Protein AF-A0A540LXU4-F1 (afdb_monomer_lite)

Secondary structure (DSSP, 8-state):
--GGGS-HHHHHHHHHHHHHHHHHHHHHHHHHHHHHHHHHHHHHHHHHHHHHHHTT--HHHHHHHHHHHHHHHHHHHHHTT--TT-----HHHHHHHHHHHHHHHHHHHHHHHHHHHHHHHHHHHHHHHHHHHHHHHHT-TTHHHHHHHHHHHHHHHHHHHHHHHHGGGT--HHHHHHHHHHHHHHHH--

Structure (mmCIF, N/CA/C/O backbone):
data_AF-A0A540LXU4-F1
#
_entry.id   AF-A0A540LXU4-F1
#
loop_
_atom_site.group_PDB
_atom_site.id
_atom_site.type_symbol
_atom_site.label_atom_id
_atom_site.label_alt_id
_atom_site.label_comp_id
_atom_site.label_asym_id
_atom_site.label_entity_id
_atom_site.label_seq_id
_atom_site.pdbx_PDB_ins_code
_atom_site.Cartn_x
_atom_site.Cartn_y
_atom_site.Cartn_z
_atom_site.occupancy
_atom_site.B_iso_or_equiv
_atom_site.auth_seq_id
_atom_site.auth_comp_id
_atom_site.auth_asym_id
_atom_site.auth_atom_id
_atom_site.pdbx_PDB_model_num
ATOM 1 N N . MET A 1 1 ? 31.497 11.044 -44.012 1.00 54.84 1 MET A N 1
ATOM 2 C CA . MET A 1 1 ? 30.737 10.311 -45.052 1.00 54.84 1 MET A CA 1
ATOM 3 C C . MET A 1 1 ? 31.576 9.141 -45.606 1.00 54.84 1 MET A C 1
ATOM 5 O O . MET A 1 1 ? 31.588 8.903 -46.801 1.00 54.84 1 MET A O 1
ATOM 9 N N . GLU A 1 2 ? 32.281 8.395 -44.741 1.00 70.38 2 GLU A N 1
ATOM 10 C CA . GLU A 1 2 ? 33.255 7.355 -45.151 1.00 70.38 2 GLU A CA 1
ATOM 11 C C . GLU A 1 2 ? 32.714 5.924 -45.021 1.00 70.38 2 GLU A C 1
ATOM 13 O O . GLU A 1 2 ? 33.161 5.020 -45.717 1.00 70.38 2 GLU A O 1
ATOM 18 N N . ALA A 1 3 ? 31.703 5.711 -44.172 1.00 73.38 3 ALA A N 1
ATOM 19 C CA . ALA A 1 3 ? 31.166 4.380 -43.902 1.00 73.38 3 ALA A CA 1
ATOM 20 C C . ALA A 1 3 ? 30.529 3.712 -45.137 1.00 73.38 3 ALA A C 1
ATOM 22 O O . ALA A 1 3 ? 30.490 2.491 -45.193 1.00 73.38 3 ALA A O 1
ATOM 23 N N . ILE A 1 4 ? 30.061 4.485 -46.125 1.00 78.88 4 ILE A N 1
ATOM 24 C CA . ILE A 1 4 ? 29.364 3.985 -47.326 1.00 78.88 4 ILE A CA 1
ATOM 25 C C . ILE A 1 4 ? 30.262 3.182 -48.281 1.00 78.88 4 ILE A C 1
ATOM 27 O O . ILE A 1 4 ? 29.742 2.395 -49.065 1.00 78.88 4 ILE A O 1
ATOM 31 N N . TYR A 1 5 ? 31.586 3.345 -48.193 1.00 85.56 5 TYR A N 1
ATOM 32 C CA . TYR A 1 5 ? 32.557 2.664 -49.060 1.00 85.56 5 TYR A CA 1
ATOM 33 C C . TYR A 1 5 ? 32.952 1.266 -48.565 1.00 85.56 5 TYR A C 1
ATOM 35 O O . TYR A 1 5 ? 33.590 0.513 -49.295 1.00 85.56 5 TYR A O 1
ATOM 43 N N . PHE A 1 6 ? 32.582 0.908 -47.333 1.00 87.88 6 PHE A N 1
ATOM 44 C CA . PHE A 1 6 ? 32.837 -0.424 -46.787 1.00 87.88 6 PHE A CA 1
ATOM 45 C C . PHE A 1 6 ? 31.778 -1.422 -47.237 1.00 87.88 6 PHE A C 1
ATOM 47 O O . PHE A 1 6 ? 30.629 -1.041 -47.454 1.00 87.88 6 PHE A O 1
ATOM 54 N N . ASP A 1 7 ? 32.153 -2.700 -47.294 1.00 93.69 7 ASP A N 1
ATOM 55 C CA . ASP A 1 7 ? 31.228 -3.809 -47.522 1.00 93.69 7 ASP A CA 1
ATOM 56 C C . ASP A 1 7 ? 30.034 -3.775 -46.550 1.00 93.69 7 ASP A C 1
ATOM 58 O O . ASP A 1 7 ? 30.163 -3.406 -45.377 1.00 93.69 7 ASP A O 1
ATOM 62 N N . GLU A 1 8 ? 28.859 -4.168 -47.035 1.00 92.75 8 GLU A N 1
ATOM 63 C CA . GLU A 1 8 ? 27.625 -4.126 -46.255 1.00 92.75 8 GLU A CA 1
ATOM 64 C C . GLU A 1 8 ? 27.693 -4.985 -44.987 1.00 92.75 8 GLU A C 1
ATOM 66 O O . GLU A 1 8 ? 27.243 -4.538 -43.928 1.00 92.75 8 GLU A O 1
ATOM 71 N N . GLY A 1 9 ? 28.317 -6.163 -45.055 1.00 93.94 9 GLY A N 1
ATOM 72 C CA . GLY A 1 9 ? 28.525 -7.029 -43.899 1.00 93.94 9 GLY A CA 1
ATOM 73 C C . GLY A 1 9 ? 29.394 -6.359 -42.834 1.00 93.94 9 GLY A C 1
ATOM 74 O O . GLY A 1 9 ? 29.072 -6.407 -41.641 1.00 93.94 9 GLY A O 1
ATOM 75 N N . VAL A 1 10 ? 30.446 -5.645 -43.253 1.00 92.69 10 VAL A N 1
ATOM 76 C CA . VAL A 1 10 ? 31.304 -4.861 -42.348 1.00 92.69 10 VAL A CA 1
ATOM 77 C C . VAL A 1 10 ? 30.520 -3.711 -41.716 1.00 92.69 10 VAL A 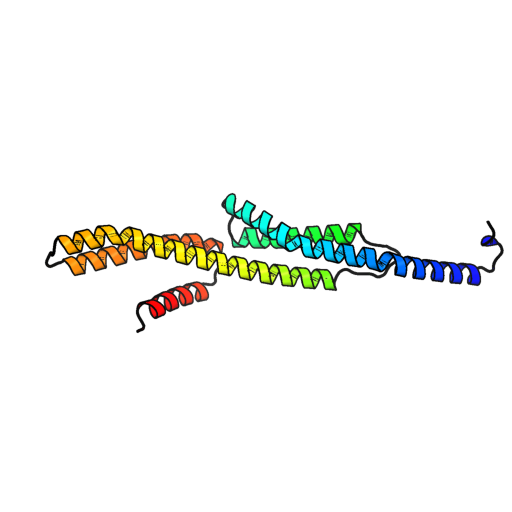C 1
ATOM 79 O O . VAL A 1 10 ? 30.583 -3.526 -40.498 1.00 92.69 10 VAL A O 1
ATOM 82 N N . ARG A 1 11 ? 29.742 -2.961 -42.508 1.00 92.44 11 ARG A N 1
ATOM 83 C CA . ARG A 1 11 ? 28.909 -1.858 -41.997 1.00 92.44 11 ARG A CA 1
ATOM 84 C C . ARG A 1 11 ? 27.879 -2.352 -40.984 1.00 92.44 11 ARG A C 1
ATOM 86 O O . ARG A 1 11 ? 27.743 -1.746 -39.923 1.00 92.44 11 ARG A O 1
ATOM 93 N N . ASN A 1 12 ? 27.192 -3.454 -41.280 1.00 93.94 12 ASN A N 1
ATOM 94 C CA . ASN A 1 12 ? 26.181 -4.030 -40.395 1.00 93.94 12 ASN A CA 1
ATOM 95 C C . ASN A 1 12 ? 26.805 -4.535 -39.089 1.00 93.94 12 ASN A C 1
ATOM 97 O O . ASN A 1 12 ? 26.310 -4.204 -38.014 1.00 93.94 12 ASN A O 1
ATOM 101 N N . SER A 1 13 ? 27.948 -5.222 -39.164 1.00 94.62 13 SER A N 1
ATOM 102 C CA . SER A 1 13 ? 28.677 -5.691 -37.976 1.00 94.62 13 SER A CA 1
ATOM 103 C C . SER A 1 13 ? 29.138 -4.532 -37.084 1.00 94.62 13 SER A C 1
ATOM 105 O O . SER A 1 13 ? 29.012 -4.583 -35.861 1.00 94.62 13 SER A O 1
ATOM 107 N N . LYS A 1 14 ? 29.659 -3.446 -37.679 1.00 94.56 14 LYS A N 1
ATOM 108 C CA . LYS A 1 14 ? 30.058 -2.248 -36.921 1.00 94.56 14 LYS A CA 1
ATOM 109 C C . LYS A 1 14 ? 28.857 -1.517 -36.324 1.00 94.56 14 LYS A C 1
ATOM 111 O O . LYS A 1 14 ? 28.971 -1.046 -35.196 1.00 94.56 14 LYS A O 1
ATOM 116 N N . ARG A 1 15 ? 27.720 -1.459 -37.028 1.00 92.38 15 ARG A N 1
ATOM 117 C CA . ARG A 1 15 ? 26.466 -0.899 -36.499 1.00 92.38 15 ARG A CA 1
ATOM 118 C C . ARG A 1 15 ? 25.996 -1.673 -35.267 1.00 92.38 15 ARG A C 1
ATOM 120 O O . ARG A 1 15 ? 25.826 -1.057 -34.224 1.00 92.38 15 ARG A O 1
ATOM 127 N N . GLN A 1 16 ? 25.895 -2.999 -35.356 1.00 93.75 16 GLN A N 1
ATOM 128 C CA . GLN A 1 16 ? 25.486 -3.850 -34.230 1.00 93.75 16 GLN A CA 1
ATOM 129 C C . GLN A 1 16 ? 26.421 -3.708 -33.021 1.00 93.75 16 GLN A C 1
ATOM 131 O O . GLN A 1 16 ? 25.965 -3.620 -31.884 1.00 93.75 16 GLN A O 1
ATOM 136 N N . LEU A 1 17 ? 27.738 -3.624 -33.251 1.00 95.69 17 LEU A N 1
ATOM 137 C CA . LEU A 1 17 ? 28.706 -3.389 -32.177 1.00 95.69 17 LEU A CA 1
ATOM 138 C C . LEU A 1 17 ? 28.485 -2.035 -31.486 1.00 95.69 17 LEU A C 1
ATOM 140 O O . LEU A 1 17 ? 28.587 -1.944 -30.264 1.00 95.69 17 LEU A O 1
ATOM 144 N N . LEU A 1 18 ? 28.225 -0.978 -32.259 1.00 94.75 18 LEU A N 1
ATOM 145 C CA . LEU A 1 18 ? 27.954 0.350 -31.710 1.00 94.75 18 LEU A CA 1
ATOM 146 C C . LEU A 1 18 ? 26.625 0.383 -30.950 1.00 94.75 18 LEU A C 1
ATOM 148 O O . LEU A 1 18 ? 26.582 0.958 -29.867 1.00 94.75 18 LEU A O 1
ATOM 152 N N . GLU A 1 19 ? 25.584 -0.268 -31.472 1.00 94.38 19 GLU A N 1
ATOM 153 C CA . GLU A 1 19 ? 24.292 -0.425 -30.793 1.00 94.38 19 GLU A CA 1
ATOM 154 C C . GLU A 1 19 ? 24.463 -1.142 -29.450 1.00 94.38 19 GLU A C 1
ATOM 156 O O . GLU A 1 19 ? 24.050 -0.608 -28.425 1.00 94.38 19 GLU A O 1
ATOM 161 N N . SER A 1 20 ? 25.168 -2.279 -29.418 1.00 94.94 20 SER A N 1
ATOM 162 C CA . SER A 1 20 ? 25.455 -3.004 -28.171 1.00 94.94 20 SER A CA 1
ATOM 163 C C . SER A 1 20 ? 26.200 -2.137 -27.155 1.00 94.94 20 SER A C 1
ATOM 165 O O . SER A 1 20 ? 25.816 -2.090 -25.992 1.00 94.94 20 SER A O 1
ATOM 167 N N . LYS A 1 21 ? 27.237 -1.403 -27.580 1.00 96.31 21 LYS A N 1
ATOM 168 C CA . LYS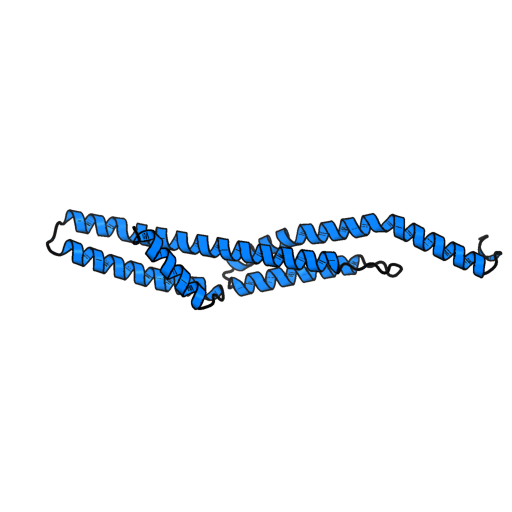 A 1 21 ? 27.988 -0.518 -26.674 1.00 96.31 21 LYS A CA 1
ATOM 169 C C . LYS A 1 21 ? 27.147 0.645 -26.160 1.00 96.31 21 LYS A C 1
ATOM 171 O O . LYS A 1 21 ? 27.293 1.038 -25.008 1.00 96.31 21 LYS A O 1
ATOM 176 N N . ALA A 1 22 ? 26.293 1.215 -27.007 1.00 95.75 22 ALA A N 1
ATOM 177 C CA . ALA A 1 22 ? 25.376 2.267 -26.592 1.00 95.75 22 ALA A CA 1
ATOM 178 C C . ALA A 1 22 ? 24.386 1.739 -25.544 1.00 95.75 22 ALA A C 1
ATOM 180 O O . ALA A 1 22 ? 24.166 2.405 -24.535 1.00 95.75 22 ALA A O 1
ATOM 181 N N . LEU A 1 23 ? 23.862 0.523 -25.738 1.00 95.69 23 LEU A N 1
ATOM 182 C CA . LEU A 1 23 ? 23.006 -0.156 -24.765 1.00 95.69 23 LEU A CA 1
ATOM 183 C C . LEU A 1 23 ? 23.721 -0.379 -23.424 1.00 95.69 23 LEU A C 1
ATOM 185 O O . LEU A 1 23 ? 23.167 -0.036 -22.383 1.00 95.69 23 LEU A O 1
ATOM 189 N N . ASP A 1 24 ? 24.968 -0.850 -23.431 1.00 95.00 24 ASP A N 1
ATOM 190 C CA . ASP A 1 24 ? 25.748 -1.031 -22.198 1.00 95.00 24 ASP A CA 1
ATOM 191 C C . ASP A 1 24 ? 25.932 0.286 -21.423 1.00 95.00 24 ASP A C 1
ATOM 193 O O . ASP A 1 24 ? 25.874 0.306 -20.193 1.00 95.00 24 ASP A O 1
ATOM 197 N N . ILE A 1 25 ? 26.115 1.403 -22.136 1.00 95.44 25 ILE A N 1
ATOM 198 C CA . ILE A 1 25 ? 26.285 2.735 -21.538 1.00 95.44 25 ILE A CA 1
ATOM 199 C C . ILE A 1 25 ? 24.981 3.248 -20.913 1.00 95.44 25 ILE A C 1
ATOM 201 O O . ILE A 1 25 ? 25.022 3.876 -19.854 1.00 95.44 25 ILE A O 1
ATOM 205 N N . VAL A 1 26 ? 23.827 3.009 -21.545 1.00 94.62 26 VAL A N 1
ATOM 206 C CA . VAL A 1 26 ? 22.534 3.541 -21.067 1.00 94.62 26 VAL A CA 1
ATOM 207 C C . VAL A 1 26 ? 21.829 2.621 -20.065 1.00 94.62 26 VAL A C 1
ATOM 209 O O . VAL A 1 26 ? 20.970 3.088 -19.313 1.00 94.62 26 VAL A O 1
ATOM 212 N N . TYR A 1 27 ? 22.213 1.344 -19.978 1.00 94.62 27 TYR A N 1
ATOM 213 C CA . TYR A 1 27 ? 21.606 0.381 -19.053 1.00 94.62 27 TYR A CA 1
ATOM 214 C C . TYR A 1 27 ? 21.633 0.817 -17.574 1.00 94.62 27 TYR A C 1
ATOM 216 O O . TYR A 1 27 ? 20.598 0.706 -16.908 1.00 94.62 27 TYR A O 1
ATOM 224 N N . PRO A 1 28 ? 22.738 1.367 -17.024 1.00 95.56 28 PRO A N 1
ATOM 225 C CA . PRO A 1 28 ? 22.751 1.854 -15.646 1.00 95.56 28 PRO A CA 1
ATOM 226 C C . PRO A 1 28 ? 21.715 2.954 -15.387 1.00 95.56 28 PRO A C 1
ATOM 228 O O . PRO A 1 28 ? 21.087 2.954 -14.330 1.00 95.56 28 PRO A O 1
ATOM 231 N N . ALA A 1 29 ? 21.493 3.856 -16.350 1.00 94.88 29 ALA A N 1
ATOM 232 C CA . ALA A 1 29 ? 20.493 4.916 -16.229 1.00 94.88 29 ALA A CA 1
ATOM 233 C C . ALA A 1 29 ? 19.067 4.343 -16.227 1.00 94.88 29 ALA A C 1
ATOM 235 O O . ALA A 1 29 ? 18.264 4.702 -15.365 1.00 94.88 29 ALA A O 1
ATOM 236 N N . TYR A 1 30 ? 18.783 3.388 -17.119 1.00 94.75 30 TYR A N 1
ATOM 237 C CA . TYR A 1 30 ? 17.520 2.643 -17.125 1.00 94.75 30 TYR A CA 1
ATOM 238 C C . TYR A 1 30 ? 17.276 1.935 -15.781 1.00 94.75 30 TYR A C 1
ATOM 240 O O . TYR A 1 30 ? 16.223 2.099 -15.163 1.00 94.75 30 TYR A O 1
ATOM 248 N N . SER A 1 31 ? 18.276 1.210 -15.268 1.00 94.31 31 SER A N 1
ATOM 249 C CA . SER A 1 31 ? 18.171 0.513 -13.983 1.00 94.31 31 SER A CA 1
ATOM 250 C C . SER A 1 31 ? 17.975 1.474 -12.805 1.00 94.31 31 SER A C 1
ATOM 252 O O . SER A 1 31 ? 17.206 1.166 -11.892 1.00 94.31 31 SER A O 1
ATOM 254 N N . ALA A 1 32 ? 18.664 2.618 -12.795 1.00 95.56 32 ALA A N 1
ATOM 255 C CA . ALA A 1 32 ? 18.525 3.627 -11.747 1.00 95.56 32 ALA A CA 1
ATOM 256 C C . ALA A 1 32 ? 17.117 4.233 -11.739 1.00 95.56 32 ALA A C 1
ATOM 258 O O . ALA A 1 32 ? 16.504 4.371 -10.681 1.00 95.56 32 ALA A O 1
ATOM 259 N N . MET A 1 33 ? 16.575 4.523 -12.921 1.00 95.25 33 MET A N 1
ATOM 260 C CA . MET A 1 33 ? 15.223 5.041 -13.068 1.00 95.25 33 MET A CA 1
ATOM 261 C C . MET A 1 33 ? 14.164 4.027 -12.603 1.00 95.25 33 MET A C 1
ATOM 263 O O . MET A 1 33 ? 13.270 4.397 -11.845 1.00 95.25 33 MET A O 1
ATOM 267 N N . LEU A 1 34 ? 14.288 2.739 -12.956 1.00 95.19 34 LEU A N 1
ATOM 268 C CA . LEU A 1 34 ? 13.404 1.695 -12.412 1.00 95.19 34 LEU A CA 1
ATOM 269 C C . LEU A 1 34 ? 13.489 1.605 -10.883 1.00 95.19 34 LEU A C 1
ATOM 271 O O . LEU A 1 34 ? 12.479 1.399 -10.205 1.00 95.19 34 LEU A O 1
ATOM 275 N N . GLY A 1 35 ? 14.698 1.766 -10.338 1.00 94.69 35 GLY A N 1
ATOM 276 C CA . GLY A 1 35 ? 14.929 1.848 -8.900 1.00 94.69 35 GLY A CA 1
ATOM 277 C C . GLY A 1 35 ? 14.165 3.007 -8.259 1.00 94.69 35 GLY A C 1
ATOM 278 O O . GLY A 1 35 ? 13.471 2.789 -7.269 1.00 94.69 35 GLY A O 1
ATOM 279 N N . HIS A 1 36 ? 14.240 4.197 -8.859 1.00 94.62 36 HIS A N 1
ATOM 280 C CA . HIS A 1 36 ? 13.538 5.394 -8.398 1.00 94.62 36 HIS A CA 1
ATOM 281 C C . HIS A 1 36 ? 12.011 5.240 -8.449 1.00 94.62 36 HIS A C 1
ATOM 283 O O . HIS A 1 36 ? 11.328 5.510 -7.461 1.00 94.62 36 HIS A O 1
ATOM 289 N N . LEU A 1 37 ? 11.467 4.744 -9.567 1.00 94.31 37 LEU A N 1
ATOM 290 C CA . LEU A 1 37 ? 10.028 4.491 -9.703 1.00 94.31 37 LEU A CA 1
ATOM 291 C C . LEU A 1 37 ? 9.528 3.530 -8.617 1.00 94.31 37 LEU A C 1
ATOM 293 O O . LEU A 1 37 ? 8.498 3.772 -7.989 1.00 94.31 37 LEU A O 1
ATOM 297 N N . ARG A 1 38 ? 10.287 2.460 -8.344 1.00 94.31 38 ARG A N 1
ATOM 298 C CA . ARG A 1 38 ? 9.945 1.506 -7.283 1.00 94.31 38 ARG A CA 1
ATOM 299 C C . ARG A 1 38 ? 10.054 2.117 -5.885 1.00 94.31 38 ARG A C 1
ATOM 301 O O . ARG A 1 38 ? 9.219 1.793 -5.048 1.00 94.31 38 ARG A O 1
ATOM 308 N N . SER A 1 39 ? 11.061 2.945 -5.602 1.00 92.56 39 SER A N 1
ATOM 309 C CA . SER A 1 39 ? 11.218 3.547 -4.269 1.00 92.56 39 SER A CA 1
ATOM 310 C C . SER A 1 39 ? 10.147 4.586 -3.956 1.00 92.56 39 SER A C 1
ATOM 312 O O . SER A 1 39 ? 9.803 4.750 -2.795 1.00 92.56 39 SER A O 1
ATOM 314 N N . LYS A 1 40 ? 9.616 5.264 -4.978 1.00 92.19 40 LYS A N 1
ATOM 315 C CA . LYS A 1 40 ? 8.586 6.296 -4.821 1.00 92.19 40 LYS A CA 1
ATOM 316 C C . LYS A 1 40 ? 7.189 5.719 -4.549 1.00 92.19 40 LYS A C 1
ATOM 318 O O . LYS A 1 40 ? 6.398 6.292 -3.807 1.00 92.19 40 LYS A O 1
ATOM 323 N N . ALA A 1 41 ? 6.882 4.561 -5.128 1.00 90.94 41 ALA A N 1
ATOM 324 C CA . ALA A 1 41 ? 5.539 3.984 -5.098 1.00 90.94 41 ALA A CA 1
ATOM 325 C C . ALA A 1 41 ? 4.945 3.717 -3.688 1.00 90.94 41 ALA A C 1
ATOM 327 O O . ALA A 1 41 ? 3.733 3.900 -3.542 1.00 90.94 41 ALA A O 1
ATOM 328 N N . PRO A 1 42 ? 5.719 3.312 -2.654 1.00 87.75 42 PRO A N 1
ATOM 329 C CA . PRO A 1 42 ? 5.219 3.209 -1.279 1.00 87.75 42 PRO A CA 1
ATOM 330 C C . PRO A 1 42 ? 4.839 4.558 -0.654 1.00 87.75 42 PRO A C 1
ATOM 332 O O . PRO A 1 42 ? 3.825 4.641 0.033 1.00 87.75 42 PRO A O 1
ATOM 335 N N . GLU A 1 43 ? 5.609 5.617 -0.916 1.00 89.75 43 GLU A N 1
ATOM 336 C CA . GLU A 1 43 ? 5.311 6.968 -0.417 1.00 89.75 43 GLU A CA 1
ATOM 337 C C . GLU A 1 43 ? 4.022 7.499 -1.058 1.00 89.75 43 GLU A C 1
ATOM 339 O O . GLU A 1 43 ? 3.098 7.918 -0.359 1.00 89.75 43 GLU A O 1
ATOM 344 N N . ASP A 1 44 ? 3.906 7.379 -2.386 1.00 90.88 44 ASP A N 1
ATOM 345 C CA . ASP A 1 44 ? 2.705 7.778 -3.130 1.00 90.88 44 ASP A CA 1
ATOM 346 C C . ASP A 1 44 ? 1.473 6.940 -2.717 1.00 90.88 44 ASP A C 1
ATOM 348 O O . ASP A 1 44 ? 0.346 7.444 -2.680 1.00 90.88 44 ASP A O 1
ATOM 352 N N . PHE A 1 45 ? 1.662 5.657 -2.379 1.00 92.81 45 PHE A N 1
ATOM 353 C CA . PHE A 1 45 ? 0.607 4.812 -1.807 1.00 92.81 45 PHE A CA 1
ATOM 354 C C . PHE A 1 45 ? 0.120 5.365 -0.465 1.00 92.81 45 PHE A C 1
ATOM 356 O O . PHE A 1 45 ? -1.087 5.529 -0.283 1.00 92.81 45 PHE A O 1
ATOM 363 N N . GLN A 1 46 ? 1.040 5.661 0.457 1.00 91.94 46 GLN A N 1
ATOM 364 C CA . GLN A 1 46 ? 0.700 6.125 1.800 1.00 91.94 46 GLN A CA 1
ATOM 365 C C . GLN A 1 46 ? -0.055 7.456 1.749 1.00 91.94 46 GLN A C 1
ATOM 367 O O . GLN A 1 46 ? -1.126 7.577 2.343 1.00 91.94 46 GLN A O 1
ATOM 372 N N . VAL A 1 47 ? 0.462 8.426 0.991 1.00 93.69 47 VAL A N 1
ATOM 373 C CA . VAL A 1 47 ? -0.160 9.750 0.852 1.00 93.69 47 VAL A CA 1
ATOM 374 C C . VAL A 1 47 ? -1.581 9.631 0.299 1.00 93.69 47 VAL A C 1
ATOM 376 O O . VAL A 1 47 ? -2.505 10.257 0.822 1.00 93.69 47 VAL A O 1
ATOM 379 N N . ARG A 1 48 ? -1.790 8.806 -0.736 1.00 94.88 48 ARG A N 1
ATOM 380 C CA . ARG A 1 48 ? -3.129 8.581 -1.300 1.00 94.88 48 ARG A CA 1
ATOM 381 C C . ARG A 1 48 ? -4.066 7.896 -0.318 1.00 94.88 48 ARG A C 1
ATOM 383 O O . ARG A 1 48 ? -5.221 8.301 -0.210 1.00 94.88 48 ARG A O 1
ATOM 390 N N . LEU A 1 49 ? -3.572 6.897 0.408 1.00 93.94 49 LEU A N 1
ATOM 391 C CA . LEU A 1 49 ? -4.378 6.173 1.379 1.00 93.94 49 LEU A CA 1
ATOM 392 C C . LEU A 1 49 ? -4.850 7.108 2.493 1.00 93.94 49 LEU A C 1
ATOM 394 O O . LEU A 1 49 ? -6.039 7.139 2.797 1.00 93.94 49 LEU A O 1
ATOM 398 N N . GLU A 1 50 ? -3.954 7.916 3.056 1.00 92.94 50 GLU A N 1
ATOM 399 C CA . GLU A 1 50 ? -4.308 8.914 4.068 1.00 92.94 50 GLU A CA 1
ATOM 400 C C . GLU A 1 50 ? -5.358 9.903 3.545 1.00 92.94 50 GLU A C 1
ATOM 402 O O . GLU A 1 50 ? -6.348 10.176 4.223 1.00 92.94 50 GLU A O 1
ATOM 407 N N . GLN A 1 51 ? -5.201 10.393 2.313 1.00 94.56 51 GLN A N 1
ATOM 408 C CA . GLN A 1 51 ? -6.175 11.292 1.691 1.00 94.56 51 GLN A CA 1
ATOM 409 C C . GLN A 1 51 ? -7.552 10.644 1.504 1.00 94.56 51 GLN A C 1
ATOM 411 O O . GLN A 1 51 ? -8.560 11.289 1.790 1.00 94.56 51 GLN A O 1
ATOM 416 N N . SER A 1 52 ? -7.614 9.396 1.036 1.00 93.81 52 SER A N 1
ATOM 417 C CA . SER A 1 52 ? -8.870 8.653 0.875 1.00 93.81 52 SER A CA 1
ATOM 418 C C . SER A 1 52 ? -9.567 8.415 2.215 1.00 93.81 52 SER A C 1
ATOM 420 O O . SER A 1 52 ? -10.763 8.681 2.351 1.00 93.81 52 SER A O 1
ATOM 422 N N . LEU A 1 53 ? -8.819 8.012 3.246 1.00 90.12 53 LEU A N 1
ATOM 423 C CA . LEU A 1 53 ? -9.377 7.804 4.585 1.00 90.12 53 LEU A CA 1
ATOM 424 C C . LEU A 1 53 ? -9.888 9.112 5.203 1.00 90.12 53 LEU A C 1
ATOM 426 O O . LEU A 1 53 ? -10.956 9.125 5.811 1.00 90.12 53 LEU A O 1
ATOM 430 N N . ASN A 1 54 ? -9.190 10.229 4.984 1.00 91.06 54 ASN A N 1
ATOM 431 C CA . ASN A 1 54 ? -9.634 11.550 5.440 1.00 91.06 54 ASN A CA 1
ATOM 432 C C . ASN A 1 54 ? -10.921 12.028 4.744 1.00 91.06 54 ASN A C 1
ATOM 434 O O . ASN A 1 54 ? -11.656 12.838 5.306 1.00 91.06 54 ASN A O 1
ATOM 438 N N . LYS A 1 55 ? -11.220 11.522 3.541 1.00 92.56 55 LYS A N 1
ATOM 439 C CA . LYS A 1 55 ? -12.491 11.764 2.836 1.00 92.56 55 LYS A CA 1
ATOM 440 C C . LYS A 1 55 ? -13.628 10.852 3.307 1.00 92.56 55 LYS A C 1
ATOM 442 O O . LYS A 1 55 ? -14.752 11.003 2.837 1.00 92.56 55 LYS A O 1
ATOM 447 N N . GLY A 1 56 ? -13.353 9.921 4.221 1.00 86.44 56 GLY A N 1
ATOM 448 C CA . GLY A 1 56 ? -14.324 8.941 4.702 1.00 86.44 56 GLY A CA 1
ATOM 449 C C . GLY A 1 56 ? -14.561 7.778 3.735 1.00 86.44 56 GLY A C 1
ATOM 450 O O . GLY A 1 56 ? -15.587 7.108 3.833 1.00 86.44 56 GLY A O 1
ATOM 451 N N . GLU A 1 57 ? -13.646 7.532 2.793 1.00 90.12 57 GLU A N 1
ATOM 452 C CA . GLU A 1 57 ? -13.725 6.366 1.911 1.00 90.12 57 GLU A CA 1
ATOM 453 C C . GLU A 1 57 ? -13.492 5.065 2.704 1.00 90.12 57 GLU A C 1
ATOM 455 O O . GLU A 1 57 ? -12.761 5.031 3.697 1.00 90.12 57 GLU A O 1
ATOM 460 N N . GLY A 1 58 ? -14.111 3.963 2.262 1.00 89.31 58 GLY A N 1
ATOM 461 C CA . GLY A 1 58 ? -13.951 2.655 2.905 1.00 89.31 58 GLY A CA 1
ATOM 462 C C . GLY A 1 58 ? -12.492 2.187 2.896 1.00 89.31 58 GLY A C 1
ATOM 463 O O . GLY A 1 58 ? -11.773 2.390 1.914 1.00 89.31 58 GLY A O 1
ATOM 464 N N . PHE A 1 59 ? -12.036 1.548 3.978 1.00 90.69 59 PHE A N 1
ATOM 465 C CA . PHE A 1 59 ? -10.628 1.177 4.139 1.00 90.69 59 PHE A CA 1
ATOM 466 C C . PHE A 1 59 ? -10.148 0.215 3.043 1.00 90.69 59 PHE A C 1
ATOM 468 O O . PHE A 1 59 ? -9.208 0.537 2.314 1.00 90.69 59 PHE A O 1
ATOM 475 N N . SER A 1 60 ? -10.821 -0.926 2.861 1.00 90.00 60 SER A N 1
ATOM 476 C CA . SER A 1 60 ? -10.407 -1.933 1.874 1.00 90.00 60 SER A CA 1
ATOM 477 C C . SER A 1 60 ? -10.469 -1.414 0.438 1.00 90.00 60 SER A C 1
ATOM 479 O O . SER A 1 60 ? -9.560 -1.672 -0.355 1.00 90.00 60 SER A O 1
ATOM 481 N N . SER A 1 61 ? -11.489 -0.617 0.099 1.00 91.56 61 SER A N 1
ATOM 482 C CA . SER A 1 61 ? -11.580 0.032 -1.215 1.00 91.56 61 SER A CA 1
ATOM 483 C C . SER A 1 61 ? -10.454 1.040 -1.438 1.00 91.56 61 SER A C 1
ATOM 485 O O . SER A 1 61 ? -9.879 1.073 -2.528 1.00 91.56 61 SER A O 1
ATOM 487 N N . SER A 1 62 ? -10.101 1.818 -0.411 1.00 94.62 62 SER A N 1
ATOM 488 C CA . SER A 1 62 ? -9.014 2.800 -0.475 1.00 94.62 62 SER A CA 1
ATOM 489 C C . SER A 1 62 ? -7.672 2.108 -0.686 1.00 94.62 62 SER A C 1
ATOM 491 O O . SER A 1 62 ? -6.950 2.449 -1.619 1.00 94.62 62 SER A O 1
ATOM 493 N N . VAL A 1 63 ? -7.366 1.072 0.103 1.00 93.69 63 VAL A N 1
ATOM 494 C CA . VAL A 1 63 ? -6.133 0.279 -0.033 1.00 93.69 63 VAL A CA 1
ATOM 495 C C . VAL A 1 63 ? -6.017 -0.325 -1.432 1.00 93.69 63 VAL A C 1
ATOM 497 O O . VAL A 1 63 ? -4.978 -0.180 -2.078 1.00 93.69 63 VAL A O 1
ATOM 500 N N . ARG A 1 64 ? -7.090 -0.947 -1.938 1.00 92.44 64 ARG A N 1
ATOM 501 C CA . ARG A 1 64 ? -7.117 -1.553 -3.278 1.00 92.44 64 ARG A CA 1
ATOM 502 C C . ARG A 1 64 ? -6.864 -0.515 -4.372 1.00 92.44 64 ARG A C 1
ATOM 504 O O . ARG A 1 64 ? -6.031 -0.739 -5.248 1.00 92.44 64 ARG A O 1
ATOM 511 N N . THR A 1 65 ? -7.542 0.628 -4.295 1.00 95.12 65 THR A N 1
ATOM 512 C CA . THR A 1 65 ? -7.413 1.721 -5.272 1.00 95.12 65 THR A CA 1
ATOM 513 C C . THR A 1 65 ? -6.018 2.343 -5.241 1.00 95.12 65 THR A C 1
ATOM 515 O O . THR A 1 65 ? -5.426 2.594 -6.294 1.00 95.12 65 THR A O 1
ATOM 518 N N . CYS A 1 66 ? -5.451 2.546 -4.050 1.00 95.56 66 CYS A N 1
ATOM 519 C CA . CYS A 1 66 ? -4.097 3.071 -3.883 1.00 95.56 66 CYS A CA 1
ATOM 520 C C . CYS A 1 66 ? -3.053 2.102 -4.448 1.00 95.56 66 CYS A C 1
ATOM 522 O O . CYS A 1 66 ? -2.178 2.526 -5.200 1.00 95.56 66 CYS A O 1
ATOM 524 N N . ALA A 1 67 ? -3.178 0.800 -4.163 1.00 93.81 67 ALA A N 1
ATOM 525 C CA . ALA A 1 67 ? -2.285 -0.227 -4.699 1.00 93.81 67 ALA A CA 1
ATOM 526 C C . ALA A 1 67 ? -2.327 -0.272 -6.235 1.00 93.81 67 ALA A C 1
ATOM 528 O O . ALA A 1 67 ? -1.284 -0.253 -6.889 1.00 93.81 67 ALA A O 1
ATOM 529 N N . GLN A 1 68 ? -3.529 -0.264 -6.820 1.00 94.50 68 GLN A N 1
ATOM 530 C CA . GLN A 1 68 ? -3.716 -0.223 -8.273 1.00 94.50 68 GLN A CA 1
ATOM 531 C C . GLN A 1 68 ? -3.112 1.038 -8.897 1.00 94.50 68 GLN A C 1
ATOM 533 O O . GLN A 1 68 ? -2.441 0.956 -9.924 1.00 94.50 68 GLN A O 1
ATOM 538 N N . SER A 1 69 ? -3.308 2.194 -8.263 1.00 95.44 69 SER A N 1
ATOM 539 C CA . SER A 1 69 ? -2.780 3.468 -8.755 1.00 95.44 69 SER A CA 1
ATOM 540 C C . SER A 1 69 ? -1.249 3.503 -8.716 1.00 95.44 69 SER A C 1
ATOM 542 O O . SER A 1 69 ? -0.632 3.909 -9.700 1.00 95.44 69 SER A O 1
ATOM 544 N N . SER A 1 70 ? -0.629 3.000 -7.642 1.00 94.69 70 SER A N 1
ATOM 545 C CA . SER A 1 70 ? 0.833 2.875 -7.543 1.00 94.69 70 SER A CA 1
ATOM 546 C C . SER A 1 70 ? 1.405 1.947 -8.617 1.00 94.69 70 SER A C 1
ATOM 548 O O . SER A 1 70 ? 2.430 2.263 -9.221 1.00 94.69 70 SER A O 1
ATOM 550 N N . MET A 1 71 ? 0.734 0.827 -8.904 1.00 95.19 71 MET A N 1
ATOM 551 C CA . MET A 1 71 ? 1.146 -0.070 -9.990 1.00 95.19 71 MET A CA 1
ATOM 552 C C . MET A 1 71 ? 1.021 0.599 -11.362 1.00 95.19 71 MET A C 1
ATOM 554 O O . MET A 1 71 ? 1.942 0.506 -12.169 1.00 95.19 71 MET A O 1
ATOM 558 N N . LEU A 1 72 ? -0.076 1.318 -11.610 1.00 95.25 72 LEU A N 1
ATOM 559 C CA . LEU A 1 72 ? -0.304 2.013 -12.876 1.00 95.25 72 LEU A CA 1
ATOM 560 C C . LEU A 1 72 ? 0.734 3.117 -13.126 1.00 95.25 72 LEU A C 1
ATOM 562 O O . LEU A 1 72 ? 1.198 3.289 -14.250 1.00 95.25 72 LEU A O 1
ATOM 566 N N . GLU A 1 73 ? 1.101 3.882 -12.100 1.00 94.81 73 GLU A N 1
ATOM 567 C CA . GLU A 1 73 ? 2.141 4.911 -12.210 1.00 94.81 73 GLU A CA 1
ATOM 568 C C . GLU A 1 73 ? 3.517 4.315 -12.475 1.00 94.81 73 GLU A C 1
ATOM 570 O O . GLU A 1 73 ? 4.252 4.827 -13.320 1.00 94.81 73 GLU A O 1
ATOM 575 N N . PHE A 1 74 ? 3.846 3.205 -11.812 1.00 95.12 74 PHE A N 1
ATOM 576 C CA . PHE A 1 74 ? 5.067 2.465 -12.104 1.00 95.12 74 PHE A CA 1
ATOM 577 C C . PHE A 1 74 ? 5.094 1.982 -13.560 1.00 95.12 74 PHE A C 1
ATOM 579 O O . PHE A 1 74 ? 6.103 2.149 -14.243 1.00 95.12 74 PHE A O 1
ATOM 586 N N . GLU A 1 75 ? 3.990 1.420 -14.059 1.00 94.69 75 GLU A N 1
ATOM 587 C CA . GLU A 1 75 ? 3.885 0.943 -15.442 1.00 94.69 75 GLU A CA 1
ATOM 588 C C . GLU A 1 75 ? 4.005 2.078 -16.462 1.00 94.69 75 GLU A C 1
ATOM 590 O O . GLU A 1 75 ? 4.728 1.928 -17.446 1.00 94.69 75 GLU A O 1
ATOM 595 N N . LYS A 1 76 ? 3.376 3.230 -16.203 1.00 94.81 76 LYS A N 1
ATOM 596 C CA . LYS A 1 76 ? 3.539 4.439 -17.025 1.00 94.81 76 LYS A CA 1
ATOM 597 C C . LYS A 1 76 ? 4.993 4.905 -17.050 1.00 94.81 76 LYS A C 1
ATOM 599 O O . LYS A 1 76 ? 5.552 5.075 -18.126 1.00 94.81 76 LYS A O 1
ATOM 604 N N . GLY A 1 77 ? 5.632 5.012 -15.884 1.00 94.00 77 GLY A N 1
ATOM 605 C CA . GLY A 1 77 ? 7.042 5.396 -15.798 1.00 94.00 77 GLY A CA 1
ATOM 606 C C . GLY A 1 77 ? 7.979 4.405 -16.498 1.00 94.00 77 GLY A C 1
ATOM 607 O O . GLY A 1 77 ? 8.980 4.810 -17.082 1.00 94.00 77 GLY A O 1
ATOM 608 N N . CYS A 1 78 ? 7.654 3.108 -16.491 1.00 93.25 78 CYS A N 1
ATOM 609 C CA . CYS A 1 78 ? 8.392 2.116 -17.273 1.00 93.25 78 CYS A CA 1
ATOM 610 C C . CYS A 1 78 ? 8.181 2.304 -18.779 1.00 93.25 78 CYS A C 1
ATOM 612 O O . CYS A 1 78 ? 9.145 2.201 -19.533 1.00 93.25 78 CYS A O 1
ATOM 614 N N . ALA A 1 79 ? 6.944 2.569 -19.214 1.00 92.75 79 ALA A N 1
ATOM 615 C CA . ALA A 1 79 ? 6.604 2.782 -20.619 1.00 92.75 79 ALA A CA 1
ATOM 616 C C . ALA A 1 79 ? 7.337 3.997 -21.211 1.00 92.75 79 ALA A C 1
ATOM 618 O O . ALA A 1 79 ? 7.862 3.909 -22.321 1.00 92.75 79 ALA A O 1
ATOM 619 N N . ASP A 1 80 ? 7.454 5.080 -20.440 1.00 92.38 80 ASP A N 1
ATOM 620 C CA . ASP A 1 80 ? 8.175 6.300 -20.833 1.00 92.38 80 ASP A CA 1
ATOM 621 C C . ASP A 1 80 ? 9.689 6.077 -21.011 1.00 92.38 80 ASP A C 1
ATOM 623 O O . ASP A 1 80 ? 10.378 6.881 -21.639 1.00 92.38 80 ASP A O 1
ATOM 627 N N . ALA A 1 81 ? 10.215 4.969 -20.487 1.00 90.06 81 ALA A N 1
ATOM 628 C CA . ALA A 1 81 ? 11.634 4.636 -20.490 1.00 90.06 81 ALA A CA 1
ATOM 629 C C . ALA A 1 81 ? 12.016 3.480 -21.416 1.00 90.06 81 ALA A C 1
ATOM 631 O O . ALA A 1 81 ? 13.159 3.013 -21.390 1.00 90.06 81 ALA A O 1
ATOM 632 N N . VAL A 1 82 ? 11.060 2.977 -22.199 1.00 90.19 82 VAL A N 1
ATOM 633 C CA . VAL A 1 82 ? 11.291 1.860 -23.114 1.00 90.19 82 VAL A CA 1
ATOM 634 C C . VAL A 1 82 ? 12.303 2.269 -24.181 1.00 90.19 82 VAL A C 1
ATOM 636 O O . VAL A 1 82 ? 12.091 3.206 -24.948 1.00 90.19 82 VAL A O 1
ATOM 639 N N . ILE A 1 83 ? 13.387 1.502 -24.279 1.00 89.81 83 ILE A N 1
ATOM 640 C CA . ILE A 1 83 ? 14.346 1.600 -25.378 1.00 89.81 83 ILE A CA 1
ATOM 641 C C . ILE A 1 83 ? 13.996 0.509 -26.383 1.00 89.81 83 ILE A C 1
ATOM 643 O O . ILE A 1 83 ? 14.215 -0.667 -26.115 1.00 89.81 83 ILE A O 1
ATOM 647 N N . GLN A 1 84 ? 13.465 0.893 -27.546 1.00 88.75 84 GLN A N 1
ATOM 648 C CA . GLN A 1 84 ? 12.991 -0.053 -28.569 1.00 88.75 84 GLN A CA 1
ATOM 649 C C . GLN A 1 84 ? 14.076 -1.028 -29.049 1.00 88.75 84 GLN A C 1
ATOM 651 O O . GLN A 1 84 ? 13.778 -2.165 -29.397 1.00 88.75 84 GLN A O 1
ATOM 656 N N . GLN A 1 85 ? 15.334 -0.579 -29.078 1.00 87.12 85 GLN A N 1
ATOM 657 C CA . GLN A 1 85 ? 16.488 -1.381 -29.492 1.00 87.12 85 GLN A CA 1
ATOM 658 C C . GLN A 1 85 ? 16.945 -2.369 -28.407 1.00 87.12 85 GLN A C 1
ATOM 660 O O . GLN A 1 85 ? 17.788 -3.222 -28.680 1.00 87.12 85 GLN A O 1
ATOM 665 N N . ALA A 1 86 ? 16.411 -2.266 -27.188 1.00 88.50 86 ALA A N 1
ATOM 666 C CA . ALA A 1 86 ? 16.732 -3.145 -26.078 1.00 88.50 86 ALA A CA 1
ATOM 667 C C . ALA A 1 86 ? 15.613 -4.167 -25.835 1.00 88.50 86 ALA A C 1
ATOM 669 O O . ALA A 1 86 ? 14.429 -3.858 -25.928 1.00 88.50 86 ALA A O 1
ATOM 670 N N . SER A 1 87 ? 15.985 -5.378 -25.424 1.00 86.19 87 SER A N 1
ATOM 671 C CA . SER A 1 87 ? 15.052 -6.408 -24.942 1.00 86.19 87 SER A CA 1
ATOM 672 C C . SER A 1 87 ? 14.812 -6.326 -23.428 1.00 86.19 87 SER A C 1
ATOM 674 O O . SER A 1 87 ? 14.484 -7.326 -22.791 1.00 86.19 87 SER A O 1
ATOM 676 N N . TRP A 1 88 ? 15.036 -5.157 -22.823 1.00 92.00 88 TRP A N 1
ATOM 677 C CA . TRP A 1 88 ? 14.948 -4.989 -21.376 1.00 92.00 88 TRP A CA 1
ATOM 678 C C . TRP A 1 88 ? 13.499 -4.915 -20.920 1.00 92.00 88 TRP A C 1
ATOM 680 O O . TRP A 1 88 ? 12.690 -4.185 -21.486 1.00 92.00 88 TRP A O 1
ATOM 690 N N . ASP A 1 89 ? 13.192 -5.629 -19.842 1.00 87.94 89 ASP A N 1
ATOM 691 C CA . ASP A 1 89 ? 11.876 -5.612 -19.227 1.00 87.94 89 ASP A CA 1
ATOM 692 C C . ASP A 1 89 ? 11.959 -5.224 -17.745 1.00 87.94 89 ASP A C 1
ATOM 694 O O . ASP A 1 89 ? 12.970 -5.423 -17.066 1.00 87.94 89 ASP A O 1
ATOM 698 N N . ALA A 1 90 ? 10.872 -4.648 -17.235 1.00 93.19 90 ALA A N 1
ATOM 699 C CA . ALA A 1 90 ? 10.741 -4.264 -15.834 1.00 93.19 90 ALA A CA 1
ATOM 700 C C . ALA A 1 90 ? 10.043 -5.345 -14.986 1.00 93.19 90 ALA A C 1
ATOM 702 O O . ALA A 1 90 ? 9.669 -5.075 -13.845 1.00 93.19 90 ALA A O 1
ATOM 703 N N . SER A 1 91 ? 9.843 -6.569 -15.497 1.00 93.06 91 SER A N 1
ATOM 704 C CA . SER A 1 91 ? 8.972 -7.580 -14.871 1.00 93.06 91 SER A CA 1
ATOM 705 C C . SER A 1 91 ? 9.412 -7.950 -13.455 1.00 93.06 91 SER A C 1
ATOM 707 O O . SER A 1 91 ? 8.582 -8.013 -12.548 1.00 93.06 91 SER A O 1
ATOM 709 N N . LYS A 1 92 ? 10.721 -8.120 -13.236 1.00 93.19 92 LYS A N 1
ATOM 710 C CA . LYS A 1 92 ? 11.294 -8.435 -11.919 1.00 93.19 92 LYS A CA 1
ATOM 711 C C . LYS A 1 92 ? 11.097 -7.294 -10.922 1.00 93.19 92 LYS A C 1
ATOM 713 O O . LYS A 1 92 ? 10.792 -7.543 -9.757 1.00 93.19 92 LYS A O 1
ATOM 718 N N . VAL A 1 93 ? 11.274 -6.050 -11.372 1.00 95.12 93 VAL A N 1
ATOM 719 C CA . VAL A 1 93 ? 11.090 -4.857 -10.531 1.00 95.12 93 VAL A CA 1
ATOM 720 C C . VAL A 1 93 ? 9.610 -4.667 -10.211 1.00 95.12 93 VAL A C 1
ATOM 722 O O . VAL A 1 93 ? 9.278 -4.433 -9.053 1.00 95.12 93 VAL A O 1
ATOM 725 N N . ARG A 1 94 ? 8.732 -4.869 -11.200 1.00 95.38 94 ARG A N 1
ATOM 726 C CA . ARG A 1 94 ? 7.273 -4.838 -11.063 1.00 95.38 94 ARG A CA 1
ATOM 727 C C . ARG A 1 94 ? 6.774 -5.853 -10.041 1.00 95.38 94 ARG A C 1
ATOM 729 O O . ARG A 1 94 ? 6.023 -5.499 -9.142 1.00 95.38 94 ARG A O 1
ATOM 736 N N . GLU A 1 95 ? 7.210 -7.105 -10.151 1.00 95.69 95 GLU A N 1
ATOM 737 C CA . GLU A 1 95 ? 6.799 -8.165 -9.224 1.00 95.69 95 GLU A CA 1
ATOM 738 C C . GLU A 1 95 ? 7.310 -7.904 -7.805 1.00 95.69 95 GLU A C 1
ATOM 740 O O . GLU A 1 95 ? 6.635 -8.183 -6.817 1.00 95.69 95 GLU A O 1
ATOM 745 N N . LYS A 1 96 ? 8.512 -7.336 -7.679 1.00 95.00 96 LYS A N 1
ATOM 746 C CA . LYS A 1 96 ? 9.025 -6.916 -6.377 1.00 95.00 96 LYS A CA 1
ATOM 747 C C . LYS A 1 96 ? 8.199 -5.772 -5.791 1.00 95.00 96 LYS A C 1
ATOM 749 O O . LYS A 1 96 ? 7.825 -5.856 -4.631 1.00 95.00 96 LYS A O 1
ATOM 754 N N . LEU A 1 97 ? 7.884 -4.753 -6.592 1.00 95.25 97 LEU A N 1
ATOM 755 C CA . LEU A 1 97 ? 7.042 -3.638 -6.168 1.00 95.25 97 LEU A CA 1
ATOM 756 C C . LEU A 1 97 ? 5.661 -4.118 -5.710 1.00 95.25 97 LEU A C 1
ATOM 758 O O . LEU A 1 97 ? 5.210 -3.716 -4.645 1.00 95.25 97 LEU A O 1
ATOM 762 N N . ARG A 1 98 ? 5.021 -5.010 -6.472 1.00 94.62 98 ARG A N 1
ATOM 763 C CA . ARG A 1 98 ? 3.733 -5.600 -6.099 1.00 94.62 98 ARG A CA 1
ATOM 764 C C . ARG A 1 98 ? 3.792 -6.242 -4.713 1.00 94.62 98 ARG A C 1
ATOM 766 O O . ARG A 1 98 ? 2.983 -5.913 -3.856 1.00 94.62 98 ARG A O 1
ATOM 773 N N . ARG A 1 99 ? 4.790 -7.099 -4.473 1.00 94.69 99 ARG A N 1
ATOM 774 C CA . ARG A 1 99 ? 4.984 -7.739 -3.162 1.00 94.69 99 ARG A CA 1
ATOM 775 C C . ARG A 1 99 ? 5.243 -6.726 -2.049 1.00 94.69 99 ARG A C 1
ATOM 777 O O . ARG A 1 99 ? 4.707 -6.890 -0.960 1.00 94.69 99 ARG A O 1
ATOM 784 N N . ASP A 1 100 ? 6.039 -5.691 -2.311 1.00 92.94 100 ASP A N 1
ATOM 785 C CA . ASP A 1 100 ? 6.310 -4.635 -1.328 1.00 92.94 100 ASP A CA 1
ATOM 786 C C . ASP A 1 100 ? 5.023 -3.865 -0.968 1.00 92.94 100 ASP A C 1
ATOM 788 O O . ASP A 1 100 ? 4.773 -3.605 0.209 1.00 92.94 100 ASP A O 1
ATOM 792 N N . ILE A 1 101 ? 4.177 -3.555 -1.960 1.00 92.31 101 ILE A N 1
ATOM 793 C CA . ILE A 1 101 ? 2.860 -2.934 -1.754 1.00 92.31 101 ILE A CA 1
ATOM 794 C C . ILE A 1 101 ? 1.950 -3.858 -0.942 1.00 92.31 101 ILE A C 1
ATOM 796 O O . ILE A 1 101 ? 1.342 -3.394 0.017 1.00 92.31 101 ILE A O 1
ATOM 800 N N . ASP A 1 102 ? 1.878 -5.150 -1.268 1.00 91.12 102 ASP A N 1
ATOM 801 C CA . ASP A 1 102 ? 1.029 -6.112 -0.551 1.00 91.12 102 ASP A CA 1
ATOM 802 C C . ASP A 1 102 ? 1.455 -6.258 0.925 1.00 91.12 102 ASP A C 1
ATOM 804 O O . ASP A 1 102 ? 0.617 -6.272 1.836 1.00 91.12 102 ASP A O 1
ATOM 808 N N . VAL A 1 103 ? 2.768 -6.305 1.184 1.00 91.75 103 VAL A N 1
ATOM 809 C CA . VAL A 1 103 ? 3.334 -6.306 2.544 1.00 91.75 103 VAL A CA 1
ATOM 810 C C . VAL A 1 103 ? 2.979 -5.014 3.277 1.00 91.75 103 VAL A C 1
ATOM 812 O O . VAL A 1 103 ? 2.541 -5.055 4.430 1.00 91.75 103 VAL A O 1
ATOM 815 N N . HIS A 1 104 ? 3.134 -3.864 2.621 1.00 91.00 104 HIS A N 1
ATOM 816 C CA . HIS A 1 104 ? 2.820 -2.575 3.223 1.00 91.00 104 HIS A CA 1
ATOM 817 C C . HIS A 1 104 ? 1.319 -2.430 3.514 1.00 91.00 104 HIS A C 1
ATOM 819 O O . HIS A 1 104 ? 0.951 -2.064 4.628 1.00 91.00 104 HIS A O 1
ATOM 825 N N . ALA A 1 105 ? 0.449 -2.813 2.579 1.00 90.25 105 ALA A N 1
ATOM 826 C CA . ALA A 1 105 ? -1.000 -2.836 2.756 1.00 90.25 105 ALA A CA 1
ATOM 827 C C . ALA A 1 105 ? -1.415 -3.713 3.949 1.00 90.25 105 ALA A C 1
ATOM 829 O O . ALA A 1 105 ? -2.222 -3.288 4.777 1.00 90.25 105 ALA A O 1
ATOM 830 N N . SER A 1 106 ? -0.809 -4.896 4.093 1.00 89.81 106 SER A N 1
ATOM 831 C CA . SER A 1 106 ? -1.048 -5.800 5.229 1.00 89.81 106 SER A CA 1
ATOM 832 C C . SER A 1 106 ? -0.610 -5.190 6.567 1.00 89.81 106 SER A C 1
ATOM 834 O O . SER A 1 106 ? -1.302 -5.329 7.583 1.00 89.81 106 SER A O 1
ATOM 836 N N . SER A 1 107 ? 0.526 -4.487 6.569 1.00 90.56 107 SER A N 1
ATOM 837 C CA . SER A 1 107 ? 1.030 -3.761 7.738 1.00 90.56 107 SER A CA 1
ATOM 838 C C . SER A 1 107 ? 0.086 -2.625 8.140 1.00 90.56 107 SER A C 1
ATOM 840 O O . SER A 1 107 ? -0.342 -2.563 9.293 1.00 90.56 107 SER A O 1
ATOM 842 N N . VAL A 1 108 ? -0.327 -1.783 7.185 1.00 90.69 108 VAL A N 1
ATOM 843 C CA . VAL A 1 108 ? -1.255 -0.670 7.437 1.00 90.69 108 VAL A CA 1
ATOM 844 C C . VAL A 1 108 ? -2.611 -1.178 7.920 1.00 90.69 108 VAL A C 1
ATOM 846 O O . VAL A 1 108 ? -3.153 -0.643 8.885 1.00 90.69 108 VAL A O 1
ATOM 849 N N . HIS A 1 109 ? -3.138 -2.242 7.312 1.00 88.81 109 HIS A N 1
ATOM 850 C CA . HIS A 1 109 ? -4.371 -2.896 7.752 1.00 88.81 109 HIS A CA 1
ATOM 851 C C . HIS A 1 109 ? -4.279 -3.354 9.216 1.00 88.81 109 HIS A C 1
ATOM 853 O O . HIS A 1 109 ? -5.156 -3.057 10.028 1.00 88.81 109 HIS A O 1
ATOM 859 N N . SER A 1 110 ? -3.183 -4.022 9.583 1.00 88.94 110 SER A N 1
ATOM 860 C CA . SER A 1 110 ? -2.954 -4.491 10.955 1.00 88.94 110 SER A CA 1
ATOM 861 C C . SER A 1 110 ? -2.815 -3.333 11.947 1.00 88.94 110 SER A C 1
ATOM 863 O O . SER A 1 110 ? -3.441 -3.357 13.007 1.00 88.94 110 SER A O 1
ATOM 865 N N . ALA A 1 111 ? -2.048 -2.300 11.588 1.00 90.75 111 ALA A N 1
ATOM 866 C CA . ALA A 1 111 ? -1.852 -1.110 12.410 1.00 90.75 111 ALA A CA 1
ATOM 867 C C . ALA A 1 111 ? -3.167 -0.354 12.641 1.00 90.75 111 ALA A C 1
ATOM 869 O O . ALA A 1 111 ? -3.485 -0.009 13.778 1.00 90.75 111 ALA A O 1
ATOM 870 N N . LYS A 1 112 ? -3.972 -0.161 11.590 1.00 89.75 112 LYS A N 1
ATOM 871 C CA . LYS A 1 112 ? -5.265 0.526 11.696 1.00 89.75 112 LYS A CA 1
ATOM 872 C C . LYS A 1 112 ? -6.271 -0.243 12.539 1.00 89.75 112 LYS A C 1
ATOM 874 O O . LYS A 1 112 ? -7.006 0.369 13.306 1.00 89.75 112 LYS A O 1
ATOM 879 N N . LEU A 1 113 ? -6.268 -1.572 12.475 1.00 87.62 113 LEU A N 1
ATOM 880 C CA . LEU A 1 113 ? -7.110 -2.384 13.355 1.00 87.62 113 LEU A CA 1
ATOM 881 C C . LEU A 1 113 ? -6.655 -2.328 14.816 1.00 87.62 113 LEU A C 1
ATOM 883 O O . LEU A 1 113 ? -7.497 -2.257 15.708 1.00 87.62 113 LEU A O 1
ATOM 887 N N . ALA A 1 114 ? -5.346 -2.326 15.070 1.00 88.50 114 ALA A N 1
ATOM 888 C CA . ALA A 1 114 ? -4.813 -2.164 16.421 1.00 88.50 114 ALA A CA 1
ATOM 889 C C . ALA A 1 114 ? -5.154 -0.782 17.010 1.00 88.50 114 ALA A C 1
ATOM 891 O O . ALA A 1 114 ? -5.570 -0.685 18.166 1.00 88.50 114 ALA A O 1
ATOM 892 N N . GLU A 1 115 ? -5.041 0.276 16.204 1.00 90.62 115 GLU A N 1
ATOM 893 C CA . GLU A 1 115 ? -5.455 1.634 16.568 1.00 90.62 115 GLU A CA 1
ATOM 894 C C . GLU A 1 115 ? -6.950 1.682 16.918 1.00 90.62 115 GLU A C 1
ATOM 896 O O . GLU A 1 115 ? -7.334 2.206 17.965 1.00 90.62 115 GLU A O 1
ATOM 901 N N . LEU A 1 116 ? -7.792 1.074 16.078 1.00 88.56 116 LEU A N 1
ATOM 902 C CA . LEU A 1 116 ? -9.238 1.045 16.268 1.00 88.56 116 LEU A CA 1
ATOM 903 C C . LEU A 1 116 ? -9.628 0.282 17.544 1.00 88.56 116 LEU A C 1
ATOM 905 O O . LEU A 1 116 ? -10.441 0.791 18.316 1.00 88.56 116 LEU A O 1
ATOM 909 N N . ASN A 1 117 ? -8.997 -0.865 17.819 1.00 86.88 117 ASN A N 1
ATOM 910 C CA . ASN A 1 117 ? -9.148 -1.592 19.085 1.00 86.88 117 ASN A CA 1
ATOM 911 C C . ASN A 1 117 ? -8.797 -0.703 20.289 1.00 86.88 117 ASN A C 1
ATOM 913 O O . ASN A 1 117 ? -9.612 -0.544 21.197 1.00 86.88 117 ASN A O 1
ATOM 917 N N . SER A 1 118 ? -7.612 -0.082 20.283 1.00 89.88 118 SER A N 1
ATOM 918 C CA . SER A 1 118 ? -7.146 0.749 21.402 1.00 89.88 118 SER A CA 1
ATOM 919 C C . SER A 1 118 ? -8.066 1.945 21.661 1.00 89.88 118 SER A C 1
ATOM 921 O O . SER A 1 118 ? -8.352 2.272 22.815 1.00 89.88 118 SER A O 1
ATOM 923 N N . ASN A 1 119 ? -8.572 2.584 20.603 1.00 89.25 119 ASN A N 1
ATOM 924 C CA . ASN A 1 119 ? -9.500 3.705 20.726 1.00 89.25 119 ASN A CA 1
ATOM 925 C C . ASN A 1 119 ? -10.823 3.285 21.383 1.00 89.25 119 ASN A C 1
ATOM 927 O O . ASN A 1 119 ? -11.323 4.003 22.251 1.00 89.25 119 ASN A O 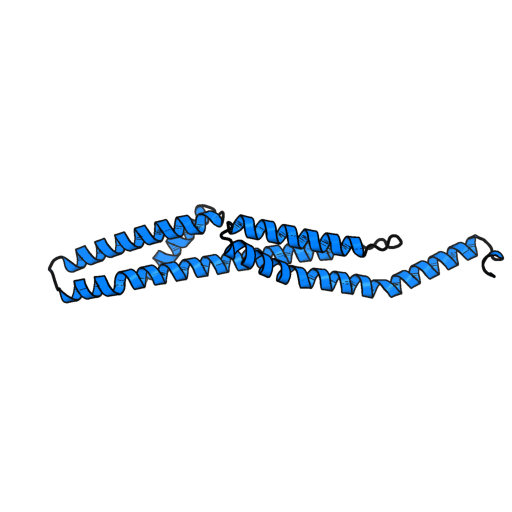1
ATOM 931 N N . HIS A 1 120 ? -11.362 2.113 21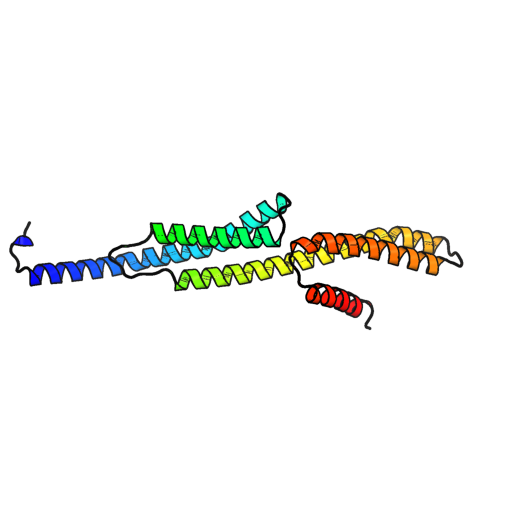.034 1.00 85.56 120 HIS A N 1
ATOM 932 C CA . HIS A 1 120 ? -12.589 1.600 21.652 1.00 85.56 120 HIS A CA 1
ATOM 933 C C . HIS A 1 120 ? -12.370 1.180 23.109 1.00 85.56 120 HIS A C 1
ATOM 935 O O . HIS A 1 120 ? -13.191 1.512 23.963 1.00 85.56 120 HIS A O 1
ATOM 941 N N . GLU A 1 121 ? -11.248 0.533 23.435 1.00 87.31 121 GLU A N 1
ATOM 942 C CA . GLU A 1 121 ? -10.917 0.200 24.827 1.00 87.31 121 GLU A CA 1
ATOM 943 C C . GLU A 1 121 ? -10.814 1.448 25.712 1.00 87.31 121 GLU A C 1
ATOM 945 O O . GLU A 1 121 ? -11.374 1.483 26.811 1.00 87.31 121 GLU A O 1
ATOM 950 N N . LYS A 1 122 ? -10.149 2.500 25.216 1.00 90.00 122 LYS A N 1
ATOM 951 C CA . LYS A 1 122 ? -10.069 3.796 25.906 1.00 90.00 122 LYS A CA 1
ATOM 952 C C . LYS A 1 122 ? -11.448 4.421 26.089 1.00 90.00 122 LYS A C 1
ATOM 954 O O . LYS A 1 122 ? -11.742 4.920 27.174 1.00 90.00 122 LYS A O 1
ATOM 959 N N . LYS A 1 123 ? -12.301 4.362 25.060 1.00 88.31 123 LYS A N 1
ATOM 960 C CA . LYS A 1 123 ? -13.670 4.886 25.117 1.00 88.31 123 LYS A CA 1
ATOM 961 C C . LYS A 1 123 ? -14.479 4.192 26.214 1.00 88.31 123 LYS A C 1
ATOM 963 O O . LYS A 1 123 ? -14.984 4.885 27.091 1.00 88.31 123 LYS A O 1
ATOM 968 N N . ILE A 1 124 ? -14.504 2.855 26.245 1.00 88.56 124 ILE A N 1
ATOM 969 C CA . ILE A 1 124 ? -15.181 2.083 27.304 1.00 88.56 124 ILE A CA 1
ATOM 970 C C . ILE A 1 124 ? -14.643 2.470 28.686 1.00 88.56 124 ILE A C 1
ATOM 972 O O . ILE A 1 124 ? -15.422 2.777 29.585 1.00 88.56 124 ILE A O 1
ATOM 976 N N . SER A 1 125 ? -13.318 2.509 28.858 1.00 90.25 125 SER A N 1
ATOM 977 C CA . SER A 1 125 ? -12.706 2.877 30.141 1.00 90.25 125 SER A CA 1
ATOM 978 C C . SER A 1 125 ? -13.145 4.266 30.613 1.00 90.25 125 SER A C 1
ATOM 980 O O . SER A 1 125 ? -13.434 4.445 31.795 1.00 90.25 125 SER A O 1
ATOM 982 N N . SER A 1 126 ? -13.208 5.239 29.701 1.00 90.94 126 SER A N 1
ATOM 983 C CA . SER A 1 126 ? -13.629 6.608 30.016 1.00 90.94 126 SER A CA 1
ATOM 984 C C . SER A 1 126 ? -15.124 6.721 30.329 1.00 90.94 126 SER A C 1
ATOM 986 O O . SER A 1 126 ? -15.494 7.430 31.261 1.00 90.94 126 SER A O 1
ATOM 988 N N . SER A 1 127 ? -15.982 5.983 29.615 1.00 90.56 127 SER A N 1
ATOM 989 C CA . SER A 1 127 ? -17.426 5.947 29.878 1.00 90.56 127 SER A CA 1
ATOM 990 C C . SER A 1 127 ? -17.762 5.296 31.220 1.00 90.56 127 SER A C 1
ATOM 992 O O . SER A 1 127 ? -18.778 5.630 31.825 1.00 90.56 127 SER A O 1
ATOM 994 N N . LEU A 1 128 ? -16.930 4.360 31.688 1.00 92.94 128 LEU A N 1
ATOM 995 C CA . LEU A 1 128 ? -17.168 3.624 32.927 1.00 92.94 128 LEU A CA 1
ATOM 996 C C . LEU A 1 128 ? -16.631 4.325 34.176 1.00 92.94 128 LEU A C 1
ATOM 998 O O . LEU A 1 128 ? -17.249 4.178 35.226 1.00 92.94 128 LEU A O 1
ATOM 1002 N N . SER A 1 129 ? -15.518 5.064 34.101 1.00 92.25 129 SER A N 1
ATOM 1003 C CA . SER A 1 129 ? -14.801 5.512 35.308 1.00 92.25 129 SER A CA 1
ATOM 1004 C C . SER A 1 129 ? -15.675 6.333 36.263 1.00 92.25 129 SER A C 1
ATOM 1006 O O . SER A 1 129 ? -15.810 5.969 37.427 1.00 92.25 129 SER A O 1
ATOM 1008 N N . GLY A 1 130 ? -16.329 7.385 35.764 1.00 94.06 130 GLY A N 1
ATOM 1009 C CA . GLY A 1 130 ? -17.168 8.267 36.584 1.00 94.06 130 GLY A CA 1
ATOM 1010 C C . GLY A 1 130 ? -18.429 7.581 37.128 1.00 94.06 130 GLY A C 1
A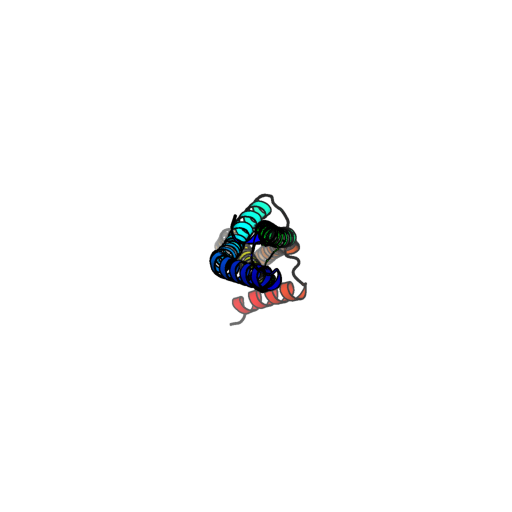TOM 1011 O O . GLY A 1 130 ? -18.683 7.637 38.331 1.00 94.06 130 GLY A O 1
ATOM 1012 N N . PRO A 1 131 ? -19.230 6.900 36.288 1.00 93.75 131 PRO A N 1
ATOM 1013 C CA . PRO A 1 131 ? -20.413 6.193 36.770 1.00 93.75 131 PRO A CA 1
ATOM 1014 C C . PRO A 1 131 ? -20.101 5.062 37.757 1.00 93.75 131 PRO A C 1
ATOM 1016 O O . PRO A 1 131 ? -20.868 4.850 38.694 1.00 93.75 131 PRO A O 1
ATOM 1019 N N . VAL A 1 132 ? -18.990 4.337 37.572 1.00 94.00 132 VAL A N 1
ATOM 1020 C CA . VAL A 1 132 ? -18.562 3.296 38.519 1.00 94.00 132 VAL A CA 1
ATOM 1021 C C . VAL A 1 132 ? -18.157 3.918 39.852 1.00 94.00 132 VAL A C 1
ATOM 1023 O O . VAL A 1 132 ? -18.596 3.426 40.886 1.00 94.00 132 VAL A O 1
ATOM 1026 N N . GLU A 1 133 ? -17.397 5.014 39.844 1.00 94.19 133 GLU A N 1
ATOM 1027 C CA . GLU A 1 133 ? -17.028 5.749 41.060 1.00 94.19 133 GLU A CA 1
ATOM 1028 C C . GLU A 1 133 ? -18.272 6.207 41.838 1.00 94.19 133 GLU A C 1
ATOM 1030 O O . GLU A 1 133 ? -18.416 5.889 43.016 1.00 94.19 133 GLU A O 1
ATOM 1035 N N . ALA A 1 134 ? -19.251 6.820 41.166 1.00 93.88 134 ALA A N 1
ATOM 1036 C CA . ALA A 1 134 ? -20.501 7.246 41.802 1.00 93.88 134 ALA A CA 1
ATOM 1037 C C . ALA A 1 134 ? -21.301 6.078 42.421 1.00 93.88 134 ALA A C 1
ATOM 1039 O O . ALA A 1 134 ? -21.870 6.206 43.509 1.00 93.88 134 ALA A O 1
ATOM 1040 N N . LEU A 1 135 ? -21.342 4.922 41.748 1.00 93.94 135 LEU A N 1
ATOM 1041 C CA . LEU A 1 135 ? -22.003 3.717 42.264 1.00 93.94 135 LEU A CA 1
ATOM 1042 C C . LEU A 1 135 ? -21.285 3.135 43.488 1.00 93.94 135 LEU A C 1
ATOM 1044 O O . LEU A 1 135 ? -21.947 2.608 44.387 1.00 93.94 135 LEU A O 1
ATOM 1048 N N . LEU A 1 136 ? -19.955 3.229 43.533 1.00 92.88 136 LEU A N 1
ATOM 1049 C CA . LEU A 1 136 ? -19.159 2.807 44.684 1.00 92.88 136 LEU A CA 1
ATOM 1050 C C . LEU A 1 136 ? -19.373 3.742 45.883 1.00 92.88 136 LEU A C 1
ATOM 1052 O O . LEU A 1 136 ? -19.598 3.243 46.984 1.00 92.88 136 LEU A O 1
ATOM 1056 N N . GLU A 1 137 ? -19.419 5.059 45.665 1.00 94.00 137 GLU A N 1
ATOM 1057 C CA . GLU A 1 137 ? -19.667 6.060 46.717 1.00 94.00 137 GLU A CA 1
ATOM 1058 C C . GLU A 1 137 ? -21.050 5.918 47.372 1.00 94.00 137 GLU A C 1
ATOM 1060 O O . GLU A 1 137 ? -21.200 6.085 48.580 1.00 94.00 137 GLU A O 1
ATOM 1065 N N . THR A 1 138 ? -22.084 5.558 46.602 1.00 92.62 138 THR A N 1
ATOM 1066 C CA . THR A 1 138 ? -23.423 5.322 47.182 1.00 92.62 138 THR A CA 1
ATOM 1067 C C . THR A 1 138 ? -23.506 4.096 48.097 1.00 92.62 138 THR A C 1
ATOM 1069 O O . THR A 1 138 ? -24.396 4.047 48.946 1.00 92.62 138 THR A O 1
ATOM 1072 N N . GLY A 1 139 ? -22.623 3.101 47.933 1.00 86.44 139 GLY A N 1
ATOM 1073 C CA . GLY A 1 139 ? -22.573 1.905 48.786 1.00 86.44 139 GLY A CA 1
ATOM 1074 C C . GLY A 1 139 ? -23.885 1.108 48.876 1.00 86.44 139 GLY A C 1
ATOM 1075 O O . GLY A 1 139 ? -24.134 0.432 49.878 1.00 86.44 139 GLY A O 1
ATOM 1076 N N . ALA A 1 140 ? -24.754 1.206 47.869 1.00 90.75 140 ALA A N 1
ATOM 1077 C CA . ALA A 1 140 ? -26.067 0.577 47.877 1.00 90.75 140 ALA A CA 1
ATOM 1078 C C . ALA A 1 140 ? -25.976 -0.959 47.804 1.00 90.75 140 ALA A C 1
ATOM 1080 O O . ALA A 1 140 ? -25.038 -1.549 47.264 1.00 90.75 140 ALA A O 1
ATOM 1081 N N . LYS A 1 141 ? -27.004 -1.647 48.315 1.00 91.88 141 LYS A N 1
ATOM 1082 C CA . LYS A 1 141 ? -27.057 -3.123 48.321 1.00 91.88 141 LYS A CA 1
ATOM 1083 C C . LYS A 1 141 ? -26.994 -3.722 46.907 1.00 91.88 141 LYS A C 1
ATOM 1085 O O . LYS A 1 141 ? -26.565 -4.861 46.738 1.00 91.88 141 LYS A O 1
ATOM 1090 N N . ASP A 1 142 ? -27.424 -2.969 45.900 1.00 92.62 142 ASP A N 1
ATOM 1091 C CA . ASP A 1 142 ? -27.437 -3.342 44.488 1.00 92.62 142 ASP A CA 1
ATOM 1092 C C . ASP A 1 142 ? -26.249 -2.786 43.676 1.00 92.62 142 ASP A C 1
ATOM 1094 O O . ASP A 1 142 ? -26.194 -3.035 42.471 1.00 92.62 142 ASP A O 1
ATOM 1098 N N . THR A 1 143 ? -25.260 -2.118 44.293 1.00 93.31 143 THR A N 1
ATOM 1099 C CA . THR A 1 143 ? -24.103 -1.498 43.605 1.00 93.31 143 THR A CA 1
ATOM 1100 C C . THR A 1 143 ? -23.447 -2.431 42.579 1.00 93.31 143 THR A C 1
ATOM 1102 O O . THR A 1 143 ? -23.282 -2.066 41.415 1.00 93.31 143 THR A O 1
ATOM 1105 N N . TRP A 1 144 ? -23.150 -3.680 42.949 1.00 93.00 144 TRP A N 1
ATOM 1106 C CA . TRP A 1 144 ? -22.532 -4.652 42.034 1.00 93.00 144 TRP A CA 1
ATOM 1107 C C . TRP A 1 144 ? -23.444 -5.101 40.884 1.00 93.00 144 TRP A C 1
ATOM 1109 O O . TRP A 1 144 ? -22.962 -5.468 39.809 1.00 93.00 144 TRP A O 1
ATOM 1119 N N . ALA A 1 145 ? -24.763 -5.121 41.089 1.00 94.31 145 ALA A N 1
ATOM 1120 C CA . ALA A 1 145 ? -25.714 -5.401 40.014 1.00 94.31 145 ALA A CA 1
ATOM 1121 C C . ALA A 1 145 ? -25.770 -4.224 39.026 1.00 94.31 145 ALA A C 1
ATOM 1123 O O . ALA A 1 145 ? -25.734 -4.441 37.813 1.00 94.31 145 ALA A O 1
ATOM 1124 N N . SER A 1 146 ? -25.762 -2.994 39.542 1.00 93.75 146 SER A N 1
ATOM 1125 C CA . SER A 1 146 ? -25.738 -1.761 38.752 1.00 93.75 146 SER A CA 1
ATOM 1126 C C . SER A 1 146 ? -24.451 -1.609 37.934 1.00 93.75 146 SER A C 1
ATOM 1128 O O . SER A 1 146 ? -24.531 -1.318 36.741 1.00 93.75 146 SER A O 1
ATOM 1130 N N . ILE A 1 147 ? -23.280 -1.917 38.510 1.00 92.94 147 ILE A N 1
ATOM 1131 C CA . ILE A 1 147 ? -21.992 -1.914 37.790 1.00 92.94 147 ILE A CA 1
ATOM 1132 C C . ILE A 1 147 ? -22.001 -2.924 36.635 1.00 92.94 147 ILE A C 1
ATOM 1134 O O . ILE A 1 147 ? -21.626 -2.576 35.519 1.00 92.94 147 ILE A O 1
ATOM 1138 N N . ARG A 1 148 ? -22.473 -4.161 36.856 1.00 92.88 148 ARG A N 1
ATOM 1139 C CA . ARG A 1 148 ? -22.558 -5.171 35.782 1.00 92.88 148 ARG A CA 1
ATOM 1140 C C . ARG A 1 148 ? -23.501 -4.746 34.660 1.00 92.88 148 ARG A C 1
ATOM 1142 O O . ARG A 1 148 ? -23.177 -4.925 33.490 1.00 92.88 148 ARG A O 1
ATOM 1149 N N . LYS A 1 149 ? -24.654 -4.160 35.002 1.00 93.69 149 LYS A N 1
ATOM 1150 C CA . LYS A 1 149 ? -25.612 -3.651 34.012 1.00 93.69 149 LYS A CA 1
ATOM 1151 C C . LYS A 1 149 ? -25.006 -2.525 33.170 1.00 93.69 149 LYS A C 1
ATOM 1153 O O . LYS A 1 149 ? -25.194 -2.515 31.956 1.00 93.69 149 LYS A O 1
ATOM 1158 N N . LEU A 1 150 ? -24.283 -1.603 33.805 1.00 92.62 150 LEU A N 1
ATOM 1159 C CA . LEU A 1 150 ? -23.570 -0.529 33.122 1.00 92.62 150 LEU A CA 1
ATOM 1160 C C . LEU A 1 150 ? -22.469 -1.081 32.208 1.00 92.62 150 LEU A C 1
ATOM 1162 O O . LEU A 1 150 ? -22.433 -0.726 31.035 1.00 92.62 150 LEU A O 1
ATOM 1166 N N . LEU A 1 151 ? -21.617 -1.971 32.725 1.00 90.81 151 LEU A N 1
ATOM 1167 C CA . LEU A 1 151 ? -20.538 -2.595 31.961 1.00 90.81 151 LEU A CA 1
ATOM 1168 C C . LEU A 1 151 ? -21.073 -3.283 30.705 1.00 90.81 151 LEU A C 1
ATOM 1170 O O . LEU A 1 151 ? -20.549 -3.043 29.621 1.00 90.81 151 LEU A O 1
ATOM 1174 N N . ASN A 1 152 ? -22.135 -4.082 30.836 1.00 90.06 152 ASN A N 1
ATOM 1175 C CA . ASN A 1 152 ? -22.756 -4.752 29.695 1.00 90.06 152 ASN A CA 1
ATOM 1176 C C . ASN A 1 152 ? -23.267 -3.736 28.668 1.00 90.06 152 ASN A C 1
ATOM 1178 O O . ASN A 1 152 ? -22.958 -3.867 27.492 1.00 90.06 152 ASN A O 1
ATOM 1182 N N . ARG A 1 153 ? -23.963 -2.677 29.108 1.00 92.00 153 ARG A N 1
ATOM 1183 C CA . ARG A 1 153 ? -24.473 -1.634 28.204 1.00 92.00 153 ARG A CA 1
ATOM 1184 C C . ARG A 1 153 ? -23.354 -0.941 27.425 1.00 92.00 153 ARG A C 1
ATOM 1186 O O . ARG A 1 153 ? -23.458 -0.807 26.212 1.00 92.00 153 ARG A O 1
ATOM 1193 N N . GLU A 1 154 ? -22.315 -0.472 28.114 1.00 89.31 154 GLU A N 1
ATOM 1194 C CA . GLU A 1 154 ? -21.202 0.235 27.463 1.00 89.31 154 GLU A CA 1
ATOM 1195 C C . GLU A 1 154 ? -20.403 -0.701 26.548 1.00 89.31 154 GLU A C 1
ATOM 1197 O O . GLU A 1 154 ? -19.957 -0.290 25.478 1.00 89.31 154 GLU A O 1
ATOM 1202 N N . THR A 1 155 ? -20.281 -1.976 26.930 1.00 87.50 155 THR A N 1
ATOM 1203 C CA . THR A 1 155 ? -19.665 -3.007 26.088 1.00 87.50 155 THR A CA 1
ATOM 1204 C C . THR A 1 155 ? -20.489 -3.248 24.825 1.00 87.50 155 THR A C 1
ATOM 1206 O O . THR A 1 155 ? -19.927 -3.206 23.737 1.00 87.50 155 THR A O 1
ATOM 1209 N N . ASP A 1 156 ? -21.809 -3.423 24.929 1.00 87.88 156 ASP A N 1
ATOM 1210 C CA . ASP A 1 156 ? -22.694 -3.653 23.778 1.00 87.88 156 ASP A CA 1
ATOM 1211 C C . ASP A 1 156 ? -22.662 -2.478 22.787 1.00 87.88 156 ASP A C 1
ATOM 1213 O O . ASP A 1 156 ? -22.577 -2.677 21.572 1.00 87.88 156 ASP A O 1
ATOM 1217 N N . VAL A 1 157 ? -22.673 -1.241 23.300 1.00 88.81 157 VAL A N 1
ATOM 1218 C CA . VAL A 1 157 ? -22.533 -0.028 22.478 1.00 88.81 157 VAL A CA 1
ATOM 1219 C C . VAL A 1 157 ? -21.189 -0.026 21.753 1.00 88.81 157 VAL A C 1
ATOM 1221 O O . VAL A 1 157 ? -21.153 0.132 20.532 1.00 88.81 157 VAL A O 1
ATOM 1224 N N . ALA A 1 158 ? -20.092 -0.256 22.475 1.00 85.88 158 ALA A N 1
ATOM 1225 C CA . ALA A 1 158 ? -18.761 -0.263 21.883 1.00 85.88 158 ALA A CA 1
ATOM 1226 C C . ALA A 1 158 ? -18.573 -1.396 20.861 1.00 85.88 158 ALA A C 1
ATOM 1228 O O . ALA A 1 158 ? -17.939 -1.179 19.833 1.00 85.88 158 ALA A O 1
ATOM 1229 N N . VAL A 1 159 ? -19.149 -2.580 21.094 1.00 84.50 159 VAL A N 1
ATOM 1230 C CA . VAL A 1 159 ? -19.137 -3.704 20.142 1.00 84.50 159 VAL A CA 1
ATOM 1231 C C . VAL A 1 159 ? -19.898 -3.350 18.864 1.00 84.50 159 VAL A C 1
ATOM 1233 O O . VAL A 1 159 ? -19.426 -3.667 17.771 1.00 84.50 159 VAL A O 1
ATOM 1236 N N . SER A 1 160 ? -21.045 -2.675 18.974 1.00 86.56 160 SER A N 1
ATOM 1237 C CA . SER A 1 160 ? -21.838 -2.231 17.819 1.00 86.56 160 SER A CA 1
ATOM 1238 C C . SER A 1 160 ? -21.093 -1.192 16.970 1.00 86.56 160 SER A C 1
ATOM 1240 O O . SER A 1 160 ? -20.984 -1.330 15.746 1.00 86.56 160 SER A O 1
ATOM 1242 N N . GLU A 1 161 ? -20.503 -0.184 17.618 1.00 87.25 161 GLU A N 1
ATOM 1243 C CA . GLU A 1 161 ? -19.681 0.836 16.955 1.00 87.25 161 GLU A CA 1
ATOM 1244 C C . GLU A 1 161 ? -18.436 0.223 16.304 1.00 87.25 161 GLU A C 1
ATOM 1246 O O . GLU A 1 161 ? -18.154 0.487 15.134 1.00 87.25 161 GLU A O 1
ATOM 1251 N N . PHE A 1 162 ? -17.738 -0.654 17.031 1.00 83.94 162 PHE A N 1
ATOM 1252 C CA . PHE A 1 162 ? -16.575 -1.376 16.532 1.00 83.94 162 PHE A CA 1
ATOM 1253 C C . PHE A 1 162 ? -16.928 -2.192 15.291 1.00 83.94 162 PHE A C 1
ATOM 1255 O O . PHE A 1 162 ? -16.262 -2.059 14.267 1.00 83.94 162 PHE A O 1
ATOM 1262 N N . SER A 1 163 ? -18.007 -2.980 15.357 1.00 84.25 163 SER A N 1
ATOM 1263 C CA . SER A 1 163 ? -18.496 -3.813 14.248 1.00 84.25 163 SER A CA 1
ATOM 1264 C C . SER A 1 163 ? -18.811 -2.977 13.010 1.00 84.25 163 SER A C 1
ATOM 1266 O O . SER A 1 163 ? -18.439 -3.347 11.898 1.00 84.25 163 SER A O 1
ATOM 1268 N N . THR A 1 164 ? -19.434 -1.814 13.207 1.00 86.38 164 THR A N 1
ATOM 1269 C CA . THR A 1 164 ? -19.721 -0.862 12.128 1.00 86.38 164 THR A CA 1
ATOM 1270 C C . THR A 1 164 ? -18.434 -0.323 11.505 1.00 86.38 164 THR A C 1
ATOM 1272 O O . THR A 1 164 ? -18.315 -0.246 10.284 1.00 86.38 164 THR A O 1
ATOM 1275 N N . ALA A 1 165 ? -17.441 0.018 12.327 1.00 83.69 165 ALA A N 1
ATOM 1276 C CA . ALA A 1 165 ? -16.188 0.589 11.854 1.00 83.69 165 ALA A CA 1
ATOM 1277 C C . ALA A 1 165 ? -15.295 -0.441 11.133 1.00 83.69 165 ALA A C 1
ATOM 1279 O O . ALA A 1 165 ? -14.651 -0.105 10.136 1.00 83.69 165 ALA A O 1
ATOM 1280 N N . VAL A 1 166 ? -15.284 -1.702 11.584 1.00 85.69 166 VAL A N 1
ATOM 1281 C CA . VAL A 1 166 ? -14.510 -2.776 10.936 1.00 85.69 166 VAL A CA 1
ATOM 1282 C C . VAL A 1 166 ? -15.200 -3.393 9.720 1.00 85.69 166 VAL A C 1
ATOM 1284 O O . VAL A 1 166 ? -14.535 -4.076 8.944 1.00 85.69 166 VAL A O 1
ATOM 1287 N N . ALA A 1 167 ? -16.488 -3.124 9.483 1.00 84.81 167 ALA A N 1
ATOM 1288 C CA . ALA A 1 167 ? -17.196 -3.614 8.295 1.00 84.81 167 ALA A CA 1
ATOM 1289 C C . ALA A 1 167 ? -16.493 -3.209 6.983 1.00 84.81 167 ALA A C 1
ATOM 1291 O O . ALA A 1 167 ? -16.423 -3.986 6.033 1.00 84.81 167 ALA A O 1
ATOM 1292 N N . ASN A 1 168 ? -15.880 -2.022 6.965 1.00 83.56 168 ASN A N 1
ATOM 1293 C CA . ASN A 1 168 ? -15.150 -1.487 5.812 1.00 83.56 168 ASN A CA 1
ATOM 1294 C C . ASN A 1 168 ? -13.759 -2.110 5.594 1.00 83.56 168 ASN A C 1
ATOM 1296 O O . ASN A 1 168 ? -13.083 -1.749 4.629 1.00 83.56 168 ASN A O 1
ATOM 1300 N N . PHE A 1 169 ? -13.318 -2.997 6.490 1.00 83.75 169 PHE A N 1
ATOM 1301 C CA . PHE A 1 169 ? -12.045 -3.714 6.395 1.00 83.75 169 PHE A CA 1
ATOM 1302 C C . PHE A 1 169 ? -12.189 -5.076 5.698 1.00 83.75 169 PHE A C 1
ATOM 1304 O O . PHE A 1 169 ? -11.188 -5.761 5.522 1.00 83.75 169 PHE A O 1
ATOM 1311 N N . GLU A 1 170 ? -13.400 -5.468 5.268 1.00 75.69 170 GLU A N 1
ATOM 1312 C CA . GLU A 1 170 ? -13.662 -6.767 4.616 1.00 75.69 170 GLU A CA 1
ATOM 1313 C C . GLU A 1 170 ? -13.094 -7.956 5.428 1.00 75.69 170 GLU A C 1
ATOM 1315 O O . GLU A 1 170 ? -12.601 -8.933 4.865 1.00 75.69 170 GLU A O 1
ATOM 1320 N N . LEU A 1 171 ? -13.124 -7.871 6.765 1.00 67.94 171 LEU A N 1
ATOM 1321 C CA . LEU A 1 171 ? -12.638 -8.951 7.624 1.00 67.94 171 LEU A CA 1
ATOM 1322 C C . LEU A 1 171 ? -13.515 -10.190 7.452 1.00 67.94 171 LEU A C 1
ATOM 1324 O O . LEU A 1 171 ? -14.743 -10.093 7.477 1.00 67.94 171 LEU A O 1
ATOM 1328 N N . ASP A 1 172 ? -12.893 -11.363 7.339 1.00 63.75 172 ASP A N 1
ATOM 1329 C CA . ASP A 1 172 ? -13.646 -12.605 7.446 1.00 63.75 172 ASP A CA 1
ATOM 1330 C C . ASP A 1 172 ? -14.238 -12.748 8.864 1.00 63.75 172 ASP A C 1
ATOM 1332 O O . ASP A 1 172 ? -13.677 -12.289 9.869 1.00 63.75 172 ASP A O 1
ATOM 1336 N N . ASN A 1 173 ? -15.407 -13.387 8.946 1.00 54.16 173 ASN A N 1
ATOM 1337 C CA . ASN A 1 173 ? -16.121 -13.588 10.211 1.00 54.16 173 ASN A CA 1
ATOM 1338 C C . ASN A 1 173 ? -15.286 -14.378 11.242 1.00 54.16 173 ASN A C 1
ATOM 1340 O O . ASN A 1 173 ? -15.504 -14.248 12.447 1.00 54.16 173 ASN A O 1
ATOM 1344 N N . GLU A 1 174 ? -14.315 -15.176 10.793 1.00 55.75 174 GLU A N 1
ATOM 1345 C CA . GLU A 1 174 ? -13.457 -16.001 11.646 1.00 55.75 174 GLU A CA 1
ATOM 1346 C C . GLU A 1 174 ? -12.396 -15.159 12.382 1.00 55.75 174 GLU A C 1
ATOM 1348 O O . GLU A 1 174 ? -12.083 -15.400 13.550 1.00 55.75 174 GLU A O 1
ATOM 1353 N N . THR A 1 175 ? -11.887 -14.115 11.732 1.00 60.69 175 THR A N 1
ATOM 1354 C CA . THR A 1 175 ? -10.895 -13.168 12.245 1.00 60.69 175 THR A CA 1
ATOM 1355 C C . THR A 1 175 ? -11.525 -12.214 13.253 1.00 60.69 175 THR A C 1
ATOM 1357 O O . THR A 1 175 ? -10.911 -11.903 14.278 1.00 60.69 175 THR A O 1
ATOM 1360 N N . VAL A 1 176 ? -12.774 -11.800 13.010 1.00 58.50 176 VAL A N 1
ATOM 1361 C CA . VAL A 1 176 ? -13.575 -11.036 13.978 1.00 58.50 176 VAL A CA 1
ATOM 1362 C C . VAL A 1 176 ? -13.798 -11.869 15.246 1.00 58.50 176 VAL A C 1
ATOM 1364 O O . VAL A 1 176 ? -13.477 -11.411 16.344 1.00 58.50 176 VAL A O 1
ATOM 1367 N N . ALA A 1 177 ? -14.241 -13.123 15.104 1.00 55.44 177 ALA A N 1
ATOM 1368 C CA . ALA A 1 177 ? -14.483 -14.023 16.232 1.00 55.44 177 ALA A CA 1
ATOM 1369 C C . ALA A 1 177 ? -13.210 -14.322 17.050 1.00 55.44 177 ALA A C 1
ATOM 1371 O O . ALA A 1 177 ? -13.237 -14.250 18.280 1.00 55.44 177 ALA A O 1
ATOM 1372 N N . LYS A 1 178 ? -12.073 -14.593 16.389 1.00 63.97 178 LYS A N 1
ATOM 1373 C CA . LYS A 1 178 ? -10.784 -14.832 17.068 1.00 63.97 178 LYS A CA 1
ATOM 1374 C C . LYS A 1 178 ? -10.333 -13.626 17.890 1.00 63.97 178 LYS A C 1
ATOM 1376 O O . LYS A 1 178 ? -9.902 -13.802 19.024 1.00 63.97 178 LYS A O 1
ATOM 1381 N N . ARG A 1 179 ? -10.476 -12.404 17.370 1.00 60.25 179 ARG A N 1
ATOM 1382 C CA . ARG A 1 179 ? -10.044 -11.185 18.077 1.00 60.25 179 ARG A CA 1
ATOM 1383 C C . ARG A 1 179 ? -10.890 -10.870 19.305 1.00 60.25 179 ARG A C 1
ATOM 1385 O O . ARG A 1 179 ? -10.323 -10.511 20.333 1.00 60.25 179 ARG A O 1
ATOM 1392 N N . PHE A 1 180 ? -12.205 -11.082 19.240 1.00 58.66 180 PHE A N 1
ATOM 1393 C CA . PHE A 1 180 ? -13.055 -10.998 20.432 1.00 58.66 180 PHE A CA 1
ATOM 1394 C C . PHE A 1 180 ? -12.659 -12.039 21.486 1.00 58.66 180 PHE A C 1
ATOM 1396 O O . PHE A 1 180 ? -12.593 -11.723 22.674 1.00 58.66 180 PHE A O 1
ATOM 1403 N N . HIS A 1 181 ? -12.327 -13.261 21.060 1.00 51.12 181 HIS A N 1
ATOM 1404 C CA . HIS A 1 181 ? -11.961 -14.330 21.983 1.00 51.12 181 HIS A CA 1
ATOM 1405 C C . HIS A 1 181 ? -10.596 -14.106 22.657 1.00 51.12 181 HIS A C 1
ATOM 1407 O O . HIS A 1 181 ? -10.468 -14.359 23.858 1.00 51.12 181 HIS A O 1
ATOM 1413 N N . THR A 1 182 ? -9.600 -13.583 21.929 1.00 54.19 182 THR A N 1
ATOM 1414 C CA . THR A 1 182 ? -8.276 -13.257 22.486 1.00 54.19 182 THR A CA 1
ATOM 1415 C C . THR A 1 182 ? -8.351 -12.086 23.466 1.00 54.19 182 THR A C 1
ATOM 1417 O O . THR A 1 182 ? -7.819 -12.201 24.564 1.00 54.19 182 THR A O 1
ATOM 1420 N N . SER A 1 183 ? -9.078 -11.005 23.148 1.00 48.72 183 SER A N 1
ATOM 1421 C CA . SER A 1 183 ? -9.235 -9.865 24.070 1.00 48.72 183 SER A CA 1
ATOM 1422 C C . SER A 1 183 ? -9.910 -10.237 25.397 1.00 48.72 183 SER A C 1
ATOM 1424 O O . SER A 1 183 ? -9.609 -9.623 26.418 1.00 48.72 183 SER A O 1
ATOM 1426 N N . LEU A 1 184 ? -10.784 -11.250 25.410 1.00 47.56 184 LEU A N 1
ATOM 1427 C CA . LEU A 1 184 ? -11.393 -11.775 26.637 1.00 47.56 184 LEU A CA 1
ATOM 1428 C C . LEU A 1 184 ? -10.440 -12.692 27.421 1.00 47.56 184 LEU A C 1
ATOM 1430 O O . LEU A 1 184 ? -10.376 -12.594 28.644 1.00 47.56 184 LEU A O 1
ATOM 1434 N N . GLN A 1 185 ? -9.658 -13.538 26.743 1.00 48.47 185 GLN A N 1
ATOM 1435 C CA . GLN A 1 185 ? -8.673 -14.409 27.400 1.00 48.47 185 GLN A CA 1
ATOM 1436 C C . GLN A 1 185 ? -7.517 -13.625 28.027 1.00 48.47 185 GLN A C 1
ATOM 1438 O O . GLN A 1 185 ? -7.118 -13.939 29.139 1.00 48.47 185 GLN A O 1
ATOM 1443 N N . THR A 1 186 ? -7.012 -12.572 27.382 1.00 48.53 186 THR A N 1
ATOM 1444 C CA . THR A 1 186 ? -5.901 -11.774 27.938 1.00 48.53 186 THR A CA 1
ATOM 1445 C C . THR A 1 186 ? -6.327 -10.883 29.115 1.00 48.53 186 THR A C 1
ATOM 1447 O O . THR 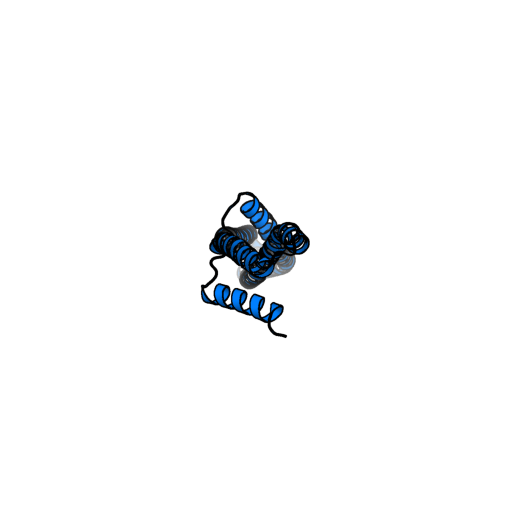A 1 186 ? -5.473 -10.422 29.864 1.00 48.53 186 THR A O 1
ATOM 1450 N N . LYS A 1 187 ? -7.631 -10.621 29.292 1.00 47.19 187 LYS A N 1
ATOM 1451 C CA . LYS A 1 187 ? -8.165 -9.793 30.394 1.00 47.19 187 LYS A CA 1
ATOM 1452 C C . LYS A 1 187 ? -8.769 -10.583 31.559 1.00 47.19 187 LYS A C 1
ATOM 1454 O O . LYS A 1 187 ? -8.886 -10.020 32.641 1.00 47.19 187 LYS A O 1
ATOM 1459 N N . TYR A 1 188 ? -9.166 -11.840 31.350 1.00 45.72 188 TYR A N 1
ATOM 1460 C CA . TYR A 1 188 ? -9.866 -12.653 32.360 1.00 45.72 188 TYR A CA 1
ATOM 1461 C C . TYR A 1 188 ? -9.324 -14.084 32.495 1.00 45.72 188 TYR A C 1
ATOM 1463 O O . TYR A 1 188 ? -9.924 -14.902 33.188 1.00 45.72 188 TYR A O 1
ATOM 1471 N N . GLY A 1 189 ? -8.234 -14.400 31.797 1.00 45.88 189 GLY A N 1
ATOM 1472 C CA . GLY A 1 189 ? -7.537 -15.679 31.854 1.00 45.88 189 GLY A CA 1
ATOM 1473 C C . GLY A 1 189 ? -6.170 -15.533 32.508 1.00 45.88 189 GLY A C 1
ATOM 1474 O O . GLY A 1 189 ? -5.171 -15.726 31.830 1.00 45.88 189 GLY A O 1
ATOM 1475 N N . ASP A 1 190 ? -6.171 -15.121 33.775 1.00 42.09 190 ASP A N 1
ATOM 1476 C CA . ASP A 1 190 ? -5.252 -15.534 34.848 1.00 42.09 190 ASP A CA 1
ATOM 1477 C C . ASP A 1 190 ? -5.831 -15.070 36.197 1.00 42.09 190 ASP A C 1
ATOM 1479 O O . ASP A 1 190 ? -6.180 -13.870 36.320 1.00 42.09 190 ASP A O 1
#

Sequence (190 aa):
MEAIYFDEGVRNSKRQLLESKALDIVYPAYSAMLGHLRSKAPEDFQVRLEQSLNKGEGFSSSVRTCAQSSMLEFEKGCADAVIQQASWDASKVREKLRRDIDVHASSVHSAKLAELNSNHEKKISSSLSGPVEALLETGAKDTWASIRKLLNRETDVAVSEFSTAVANFELDNETVAKRFHTSLQTKYGD

InterPro domains:
  IPR008803 RHD3/Sey1 [PTHR45923] (2-181)
  IPR037157 UDP-N-acetylglucosamine O-acyltransferase, C-terminal domain superfamily [G3DSA:1.20.1180.10] (10-70)
  IPR046758 Sey1/RHD3-like, three-helix bundle domain [PF20428] (2-179)

Foldseek 3Di:
DPLVPDDPVVSVVVVVVVLVVVCVVCVVVLVVLLVVLLVCLVVQLVVQLVVCVVVVHQNVVSLVVSLVVSLVSSVVSNVVSDDPSDPDDCVVSSVVSSVVSVVVSVVVLVVVLVVLVVVLVVVLCVQLPVVLVVLVVVVDPCSVVVSVVSSVVSVVVSVVVSCVNCVSVVDDPVVVVVVVVVVCCVVPVD

Radius of gyration: 30.0 Å; chains: 1; bounding box: 61×28×98 Å

pLDDT: mean 87.2, std 12.54, range [42.09, 96.31]

Organism: Malus baccata (NCBI:txid106549)